Protein AF-0000000078885539 (afdb_homodimer)

Organism: Nematostella vectensis (NCBI:txid45351)

pLDDT: mean 96.34, std 5.7, range [48.41, 98.94]

InterPro domains:
  IPR013901 Anthrone oxygenase [PF08592] (53-145)

Radius of gyration: 20.42 Å; Cα contacts (8 Å, |Δi|>4): 393; chains: 2; bounding box: 40×62×51 Å

Nearest PDB structures (foldseek):
  7uwa-assembly1_i  TM=4.935E-01  e=7.408E-01  Citrus x limon
  6wm4-assembly1_8  TM=4.174E-01  e=7.058E-01  Homo sapiens
  7uzh-assembly1_g  TM=4.396E-01  e=9.438E-01  Rattus norvegicus
  7uzf-assembly1_k  TM=4.150E-01  e=8.567E-01  Rattus norvegicus
  7uwb-assembly1_m  TM=5.056E-01  e=2.875E+00  Citrus x limon

Solvent-accessible surface area (backbone atoms only — not comparable to full-atom values): 15055 Å² total; per-residue (Å²): 127,64,67,84,60,48,52,32,51,30,51,42,42,28,47,50,28,27,21,32,53,25,9,30,36,48,38,40,63,65,19,52,52,62,38,44,73,76,47,55,60,61,53,36,37,51,51,47,46,54,32,50,60,42,48,46,53,55,46,68,51,31,35,56,52,16,23,50,26,12,47,53,44,18,73,74,38,54,88,78,22,47,66,38,31,54,29,14,49,41,42,45,50,44,54,58,46,40,60,70,60,40,39,75,56,45,52,61,48,52,40,90,60,25,68,82,71,47,51,60,68,56,49,53,51,38,50,52,50,48,50,53,50,48,50,52,48,31,50,38,28,42,50,24,30,52,50,51,45,47,71,58,43,104,128,63,64,84,59,48,53,32,53,30,50,40,42,28,48,51,28,28,20,33,52,25,8,30,37,48,39,40,65,66,20,52,53,61,37,42,72,76,47,56,57,61,52,36,36,51,53,46,46,56,32,50,61,42,49,45,52,55,47,67,50,32,35,56,52,16,22,50,24,11,47,53,44,17,73,75,38,56,88,80,22,46,66,37,31,54,29,12,49,43,41,45,49,43,53,58,48,39,61,71,59,38,39,75,55,46,52,63,46,52,39,91,60,24,67,81,71,48,51,60,68,55,49,54,52,39,50,53,52,48,50,54,51,47,48,52,48,29,50,40,28,42,51,25,31,52,50,51,46,46,70,58,42,105

Structure (mmCIF, N/CA/C/O backbone):
data_AF-0000000078885539-model_v1
#
loop_
_entity.id
_entity.type
_entity.pdbx_description
1 polymer 'DUF1772-domain-containing protein'
#
loop_
_atom_site.group_PDB
_atom_site.id
_atom_site.type_symbol
_atom_site.label_atom_id
_atom_site.label_alt_id
_atom_site.label_comp_id
_atom_site.label_asym_id
_atom_site.label_entity_id
_atom_site.label_seq_id
_atom_site.pdbx_PDB_ins_code
_atom_site.Cartn_x
_atom_site.Cartn_y
_atom_site.Cartn_z
_atom_site.occupancy
_atom_site.B_iso_or_equiv
_atom_site.auth_seq_id
_atom_site.auth_comp_id
_atom_site.auth_asym_id
_atom_site.auth_atom_id
_atom_site.pdbx_PDB_model_num
ATOM 1 N N . MET A 1 1 ? -0.335 12.055 30.938 1 48.53 1 MET A N 1
ATOM 2 C CA . MET A 1 1 ? 0.422 12.367 29.734 1 48.53 1 MET A CA 1
ATOM 3 C C . MET A 1 1 ? 0.081 13.758 29.219 1 48.53 1 MET A C 1
ATOM 5 O O . MET A 1 1 ? -1.077 14.18 29.266 1 48.53 1 MET A O 1
ATOM 9 N N . ASP A 1 2 ? 0.973 14.656 29.141 1 63.16 2 ASP A N 1
ATOM 10 C CA . ASP A 1 2 ? 0.813 16.047 28.734 1 63.16 2 ASP A CA 1
ATOM 11 C C . ASP A 1 2 ? 0.062 16.156 27.406 1 63.16 2 ASP A C 1
ATOM 13 O O . ASP A 1 2 ? 0.462 15.555 26.406 1 63.16 2 ASP A O 1
ATOM 17 N N . ALA A 1 3 ? -1.188 16.484 27.453 1 70.69 3 ALA A N 1
ATOM 18 C CA . ALA A 1 3 ? -2.119 16.656 26.328 1 70.69 3 ALA A CA 1
ATOM 19 C C . ALA A 1 3 ? -1.417 17.25 25.125 1 70.69 3 ALA A C 1
ATOM 21 O O . ALA A 1 3 ? -1.74 16.922 23.984 1 70.69 3 ALA A O 1
ATOM 22 N N . ASP A 1 4 ? -0.429 18.078 25.406 1 79 4 ASP A N 1
ATOM 23 C CA . ASP A 1 4 ? 0.245 18.797 24.344 1 79 4 ASP A CA 1
ATOM 24 C C . ASP A 1 4 ? 1.116 17.859 23.5 1 79 4 ASP A C 1
ATOM 26 O O . ASP A 1 4 ? 1.42 18.156 22.344 1 79 4 ASP A O 1
ATOM 30 N N . LYS A 1 5 ? 1.482 16.781 24.109 1 86.31 5 LYS A N 1
ATOM 31 C CA . LYS A 1 5 ? 2.336 15.836 23.406 1 86.31 5 LYS A CA 1
ATOM 32 C C . LYS A 1 5 ? 1.52 14.68 22.844 1 86.31 5 LYS A C 1
ATOM 34 O O . LYS A 1 5 ? 1.871 14.117 21.797 1 86.31 5 LYS A O 1
ATOM 39 N N . ILE A 1 6 ? 0.412 14.492 23.422 1 93.75 6 ILE A N 1
ATOM 40 C CA . ILE A 1 6 ? -0.343 13.297 23.078 1 93.75 6 ILE A CA 1
ATOM 41 C C . ILE A 1 6 ? -1.163 13.547 21.812 1 93.75 6 ILE A C 1
ATOM 43 O O . ILE A 1 6 ? -1.31 12.664 20.969 1 93.75 6 ILE A O 1
ATOM 47 N N . ALA A 1 7 ? -1.648 14.664 21.641 1 96.38 7 ALA A N 1
ATOM 48 C CA . ALA A 1 7 ? -2.525 14.984 20.516 1 96.38 7 ALA A CA 1
ATOM 49 C C . ALA A 1 7 ? -1.779 14.875 19.188 1 96.38 7 ALA A C 1
ATOM 51 O O . ALA A 1 7 ? -2.242 14.203 18.25 1 96.38 7 ALA A O 1
ATOM 52 N N . PRO A 1 8 ? -0.562 15.414 19.125 1 97.44 8 PRO A N 1
ATOM 53 C CA . PRO A 1 8 ? 0.185 15.266 17.875 1 97.44 8 PRO A CA 1
ATOM 54 C C . PRO A 1 8 ? 0.532 13.812 17.562 1 97.44 8 PRO A C 1
ATOM 56 O O . PRO A 1 8 ? 0.499 13.398 16.406 1 97.44 8 PRO A O 1
ATOM 59 N N . ALA A 1 9 ? 0.83 13.086 18.562 1 98.06 9 ALA A N 1
ATOM 60 C CA . ALA A 1 9 ? 1.155 11.68 18.359 1 98.06 9 ALA A CA 1
ATOM 61 C C . ALA A 1 9 ? -0.057 10.906 17.859 1 98.06 9 ALA A C 1
ATOM 63 O O . ALA A 1 9 ? 0.074 10.016 17 1 98.06 9 ALA A O 1
ATOM 64 N N . LEU A 1 10 ? -1.187 11.195 18.375 1 98.62 10 LEU A N 1
ATOM 65 C CA . LEU A 1 10 ? -2.416 10.539 17.938 1 98.62 10 LEU A CA 1
ATOM 66 C C . LEU A 1 10 ? -2.768 10.938 16.516 1 98.62 10 LEU A C 1
ATOM 68 O O . LEU A 1 10 ? -3.184 10.086 15.711 1 98.62 10 LEU A O 1
ATOM 72 N N . LYS A 1 11 ? -2.582 12.188 16.172 1 98.69 11 LYS A N 1
ATOM 73 C CA . LYS A 1 11 ? -2.807 12.625 14.797 1 98.69 11 LYS A CA 1
ATOM 74 C C . LYS A 1 11 ? -1.841 11.938 13.836 1 98.69 11 LYS A C 1
ATOM 76 O O . LYS A 1 11 ? -2.238 11.516 12.75 1 98.69 11 LYS A O 1
ATOM 81 N N . PHE A 1 12 ? -0.625 11.852 14.312 1 98.81 12 PHE A N 1
ATOM 82 C CA . PHE A 1 12 ? 0.388 11.148 13.531 1 98.81 12 PHE A CA 1
ATOM 83 C C . PHE A 1 12 ? -0.036 9.711 13.266 1 98.81 12 PHE A C 1
ATOM 85 O O . PHE A 1 12 ? -0.002 9.25 12.125 1 98.81 12 PHE A O 1
ATOM 92 N N . THR A 1 13 ? -0.476 9.008 14.242 1 98.81 13 THR A N 1
ATOM 93 C CA . THR A 1 13 ? -0.875 7.609 14.125 1 98.81 13 THR A CA 1
ATOM 94 C C . THR A 1 13 ? -2.09 7.465 13.219 1 98.81 13 THR A C 1
ATOM 96 O O . THR A 1 13 ? -2.148 6.555 12.391 1 98.81 13 THR A O 1
ATOM 99 N N . ALA A 1 14 ? -3.01 8.352 13.32 1 98.88 14 ALA A N 1
ATOM 100 C CA . ALA A 1 14 ? -4.219 8.297 12.5 1 98.88 14 ALA A CA 1
ATOM 101 C C . ALA A 1 14 ? -3.893 8.477 11.023 1 98.88 14 ALA A C 1
ATOM 103 O O . ALA A 1 14 ? -4.387 7.727 10.18 1 98.88 14 ALA A O 1
ATOM 104 N N . VAL A 1 15 ? -3.021 9.414 10.734 1 98.94 15 VAL A N 1
ATOM 105 C CA . VAL A 1 15 ? -2.703 9.719 9.344 1 98.94 15 VAL A CA 1
ATOM 106 C C . VAL A 1 15 ? -1.799 8.625 8.773 1 98.94 15 VAL A C 1
ATOM 108 O O . VAL A 1 15 ? -2.047 8.117 7.68 1 98.94 15 VAL A O 1
ATOM 111 N N . VAL A 1 16 ? -0.815 8.219 9.508 1 98.94 16 VAL A N 1
ATOM 112 C CA . VAL A 1 16 ? 0.111 7.199 9.023 1 98.94 16 VAL A CA 1
ATOM 113 C C . VAL A 1 16 ? -0.619 5.867 8.867 1 98.94 16 VAL A C 1
ATOM 115 O O . VAL A 1 16 ? -0.476 5.188 7.852 1 98.94 16 VAL A O 1
ATOM 118 N N . GLY A 1 17 ? -1.377 5.543 9.883 1 98.88 17 GLY A N 1
ATOM 119 C CA . GLY A 1 17 ? -2.137 4.309 9.797 1 98.88 17 GLY A CA 1
ATOM 120 C C . GLY A 1 17 ? -3.072 4.266 8.602 1 98.88 17 GLY A C 1
ATOM 121 O O . GLY A 1 17 ? -3.113 3.27 7.871 1 98.88 17 GLY A O 1
ATOM 122 N N . SER A 1 18 ? -3.809 5.348 8.383 1 98.88 18 SER A N 1
ATOM 123 C CA . SER A 1 18 ? -4.734 5.395 7.254 1 98.88 18 SER A CA 1
ATOM 124 C C . SER A 1 18 ? -3.988 5.414 5.926 1 98.88 18 SER A C 1
ATOM 126 O O . SER A 1 18 ? -4.457 4.852 4.934 1 98.88 18 SER A O 1
ATOM 128 N N . GLY A 1 19 ? -2.863 6.047 5.867 1 98.88 19 GLY A N 1
ATOM 129 C CA . GLY A 1 19 ? -2.061 6.066 4.656 1 98.88 19 GLY A CA 1
ATOM 130 C C . GLY A 1 19 ? -1.521 4.699 4.277 1 98.88 19 GLY A C 1
ATOM 131 O O . GLY A 1 19 ? -1.577 4.305 3.109 1 98.88 19 GLY A O 1
ATOM 132 N N . LEU A 1 20 ? -0.987 4 5.238 1 98.88 20 LEU A N 1
ATOM 133 C CA . LEU A 1 20 ? -0.481 2.654 4.996 1 98.88 20 LEU A CA 1
ATOM 134 C C . LEU A 1 20 ? -1.6 1.729 4.527 1 98.88 20 LEU A C 1
ATOM 136 O O . LEU A 1 20 ? -1.415 0.949 3.59 1 98.88 20 LEU A O 1
ATOM 140 N N . LEU A 1 21 ? -2.719 1.876 5.203 1 98.88 21 LEU A N 1
ATOM 141 C CA . LEU A 1 21 ? -3.871 1.063 4.828 1 98.88 21 LEU A CA 1
ATOM 142 C C . LEU A 1 21 ? -4.305 1.362 3.398 1 98.88 21 LEU A C 1
ATOM 144 O O . LEU A 1 21 ? -4.551 0.442 2.613 1 98.88 21 LEU A O 1
ATOM 148 N N . THR A 1 22 ? -4.383 2.592 3.07 1 98.88 22 THR A N 1
ATOM 149 C CA . THR A 1 22 ? -4.836 3.01 1.749 1 98.88 22 THR A CA 1
ATOM 150 C C . THR A 1 22 ? -3.854 2.561 0.671 1 98.88 22 THR A C 1
ATOM 152 O O . THR A 1 22 ? -4.258 2.02 -0.359 1 98.88 22 THR A O 1
ATOM 155 N N . GLY A 1 23 ? -2.584 2.787 0.878 1 98.75 23 GLY A N 1
ATOM 156 C CA . GLY A 1 23 ? -1.585 2.367 -0.093 1 98.75 23 GLY A CA 1
ATOM 157 C C . GLY A 1 23 ? -1.594 0.871 -0.348 1 98.75 23 GLY A C 1
ATOM 158 O O . GLY A 1 23 ? -1.474 0.431 -1.493 1 98.75 23 GLY A O 1
ATOM 159 N N . SER A 1 24 ? -1.665 0.159 0.727 1 98.31 24 SER A N 1
ATOM 160 C CA . SER A 1 24 ? -1.771 -1.292 0.613 1 98.31 24 SER A CA 1
ATOM 161 C C . SER A 1 24 ? -3.002 -1.694 -0.194 1 98.31 24 SER A C 1
ATOM 163 O O . SER A 1 24 ? -2.928 -2.58 -1.048 1 98.31 24 SER A O 1
ATOM 165 N N . SER A 1 25 ? -4.105 -1.038 0.051 1 98.31 25 SER A N 1
ATOM 166 C CA . SER A 1 25 ? -5.359 -1.343 -0.63 1 98.31 25 SER A CA 1
ATOM 167 C C . SER A 1 25 ? -5.289 -0.972 -2.107 1 98.31 25 SER A C 1
ATOM 169 O O . SER A 1 25 ? -5.824 -1.687 -2.959 1 98.31 25 SER A O 1
ATOM 171 N N . VAL A 1 26 ? -4.695 0.089 -2.387 1 98.25 26 VAL A N 1
ATOM 172 C CA . VAL A 1 26 ? -4.559 0.553 -3.764 1 98.25 26 VAL A CA 1
ATOM 173 C C . VAL A 1 26 ? -3.717 -0.44 -4.562 1 98.25 26 VAL A C 1
ATOM 175 O O . VAL A 1 26 ? -4.078 -0.811 -5.68 1 98.25 26 VAL A O 1
ATOM 178 N N . LYS A 1 27 ? -2.639 -0.847 -3.984 1 98.25 27 LYS A N 1
ATOM 179 C CA . LYS A 1 27 ? -1.829 -1.856 -4.664 1 98.25 27 LYS A CA 1
ATOM 180 C C . LYS A 1 27 ? -2.631 -3.131 -4.906 1 98.25 27 LYS A C 1
ATOM 182 O O . LYS A 1 27 ? -2.529 -3.74 -5.973 1 98.25 27 LYS A O 1
ATOM 187 N N . GLY A 1 28 ? -3.352 -3.555 -3.922 1 97.62 28 GLY A N 1
ATOM 188 C CA . GLY A 1 28 ? -4.199 -4.723 -4.082 1 97.62 28 GLY A CA 1
ATOM 189 C C . GLY A 1 28 ? -5.191 -4.59 -5.227 1 97.62 28 GLY A C 1
ATOM 190 O O . GLY A 1 28 ? -5.359 -5.52 -6.02 1 97.62 28 GLY A O 1
ATOM 191 N N . LEU A 1 29 ? -5.746 -3.455 -5.324 1 97.56 29 LEU A N 1
ATOM 192 C CA . LEU A 1 29 ? -6.816 -3.219 -6.289 1 97.56 29 LEU A CA 1
ATOM 193 C C . LEU A 1 29 ? -6.258 -3.084 -7.699 1 97.56 29 LEU A C 1
ATOM 195 O O . LEU A 1 29 ? -6.82 -3.633 -8.648 1 97.56 29 LEU A O 1
ATOM 199 N N . PHE A 1 30 ? -5.121 -2.514 -7.852 1 96.94 30 PHE A N 1
ATOM 200 C CA . PHE A 1 30 ? -4.688 -2.146 -9.195 1 96.94 30 PHE A CA 1
ATOM 201 C C . PHE A 1 30 ? -3.549 -3.045 -9.664 1 96.94 30 PHE A C 1
ATOM 203 O O . PHE A 1 30 ? -3.227 -3.078 -10.852 1 96.94 30 PHE A O 1
ATOM 210 N N . ALA A 1 31 ? -2.951 -3.764 -8.727 1 96.75 31 ALA A N 1
ATOM 211 C CA . ALA A 1 31 ? -1.831 -4.602 -9.148 1 96.75 31 ALA A CA 1
ATOM 212 C C . ALA A 1 31 ? -2.098 -6.07 -8.828 1 96.75 31 ALA A C 1
ATOM 214 O O . ALA A 1 31 ? -2.098 -6.914 -9.734 1 96.75 31 ALA A O 1
ATOM 215 N N . ASP A 1 32 ? -2.455 -6.387 -7.645 1 96.44 32 ASP A N 1
ATOM 216 C CA . ASP A 1 32 ? -2.547 -7.781 -7.215 1 96.44 32 ASP A CA 1
ATOM 217 C C . ASP A 1 32 ? -3.74 -8.477 -7.863 1 96.44 32 ASP A C 1
ATOM 219 O O . ASP A 1 32 ? -3.582 -9.523 -8.5 1 96.44 32 ASP A O 1
ATOM 223 N N . LEU A 1 33 ? -4.895 -7.879 -7.781 1 96.62 33 LEU A N 1
ATOM 224 C CA . LEU A 1 33 ? -6.109 -8.547 -8.242 1 96.62 33 LEU A CA 1
ATOM 225 C C . LEU A 1 33 ? -6.102 -8.703 -9.758 1 96.62 33 LEU A C 1
ATOM 227 O O . LEU A 1 33 ? -6.391 -9.789 -10.273 1 96.62 33 LEU A O 1
ATOM 231 N N . PRO A 1 34 ? -5.742 -7.723 -10.5 1 95.5 34 PRO A N 1
ATOM 232 C CA . PRO A 1 34 ? -5.68 -7.914 -11.945 1 95.5 34 PRO A CA 1
ATOM 233 C C . PRO A 1 34 ? -4.652 -8.969 -12.359 1 95.5 34 PRO A C 1
ATOM 235 O O . PRO A 1 34 ? -4.855 -9.68 -13.352 1 95.5 34 PRO A O 1
ATOM 238 N N . SER A 1 35 ? -3.582 -9.102 -11.633 1 95.06 35 SER A N 1
ATOM 239 C CA . SER A 1 35 ? -2.572 -10.109 -11.938 1 95.06 35 SER A CA 1
ATOM 240 C C . SER A 1 35 ? -3.105 -11.516 -11.695 1 95.06 35 SER A C 1
ATOM 242 O O . SER A 1 35 ? -2.781 -12.445 -12.438 1 95.06 35 SER A O 1
ATOM 244 N N . LEU A 1 36 ? -3.922 -11.727 -10.742 1 95.38 36 LEU A N 1
ATOM 245 C CA . LEU A 1 36 ? -4.492 -13.023 -10.414 1 95.38 36 LEU A CA 1
ATOM 246 C C . LEU A 1 36 ? -5.348 -13.547 -11.562 1 95.38 36 LEU A C 1
ATOM 248 O O . LEU A 1 36 ? -5.367 -14.75 -11.828 1 95.38 36 LEU A O 1
ATOM 252 N N . LYS A 1 37 ? -5.965 -12.641 -12.258 1 94.12 37 LYS A N 1
ATOM 253 C CA . LYS A 1 37 ? -6.895 -13.023 -13.32 1 94.12 37 LYS A CA 1
ATOM 254 C C . LYS A 1 37 ? -6.16 -13.68 -14.484 1 94.12 37 LYS A C 1
ATOM 256 O O . LYS A 1 37 ? -6.777 -14.336 -15.32 1 94.12 37 LYS A O 1
ATOM 261 N N . GLU A 1 38 ? -4.879 -13.539 -14.484 1 93.81 38 GLU A N 1
ATOM 262 C CA . GLU A 1 38 ? -4.074 -14.062 -15.586 1 93.81 38 GLU A CA 1
ATOM 263 C C . GLU A 1 38 ? -3.51 -15.438 -15.25 1 93.81 38 GLU A C 1
ATOM 265 O O . GLU A 1 38 ? -2.803 -16.047 -16.062 1 93.81 38 GLU A O 1
ATOM 270 N N . HIS A 1 39 ? -3.893 -15.984 -14.109 1 93.81 39 HIS A N 1
ATOM 271 C CA . HIS A 1 39 ? -3.389 -17.281 -13.672 1 93.81 39 HIS A CA 1
ATOM 272 C C . HIS A 1 39 ? -4.453 -18.359 -13.812 1 93.81 39 HIS A C 1
ATOM 274 O O . HIS A 1 39 ? -5.633 -18.062 -13.984 1 93.81 39 HIS A O 1
ATOM 280 N N . SER A 1 40 ? -4.02 -19.625 -13.797 1 92.38 40 SER A N 1
ATOM 281 C CA . SER A 1 40 ? -4.949 -20.75 -13.703 1 92.38 40 SER A CA 1
ATOM 282 C C . SER A 1 40 ? -5.676 -20.75 -12.359 1 92.38 40 SER A C 1
ATOM 284 O O . SER A 1 40 ? -5.23 -20.109 -11.406 1 92.38 40 SER A O 1
ATOM 286 N N . HIS A 1 41 ? -6.793 -21.391 -12.281 1 93.44 41 HIS A N 1
ATOM 287 C CA . HIS A 1 41 ? -7.598 -21.344 -11.062 1 93.44 41 HIS A CA 1
ATOM 288 C C . HIS A 1 41 ? -6.844 -21.938 -9.883 1 93.44 41 HIS A C 1
ATOM 290 O O . HIS A 1 41 ? -6.957 -21.453 -8.758 1 93.44 41 HIS A O 1
ATOM 296 N N . GLY A 1 42 ? -6.051 -23.062 -10.18 1 91.19 42 GLY A N 1
ATOM 297 C CA . GLY A 1 42 ? -5.254 -23.625 -9.102 1 91.19 42 GLY A CA 1
ATOM 298 C C . GLY A 1 42 ? -4.223 -22.656 -8.555 1 91.19 42 GLY A C 1
ATOM 299 O O . GLY A 1 42 ? -4.02 -22.578 -7.344 1 91.19 42 GLY A O 1
ATOM 300 N N . CYS A 1 43 ? -3.66 -21.875 -9.43 1 91 43 CYS A N 1
ATOM 301 C CA . CYS A 1 43 ? -2.643 -20.906 -9.039 1 91 43 CYS A CA 1
ATOM 302 C C . CYS A 1 43 ? -3.264 -19.75 -8.281 1 91 43 CYS A C 1
ATOM 304 O O . CYS A 1 43 ? -2.693 -19.266 -7.297 1 91 43 CYS A O 1
ATOM 306 N N . ILE A 1 44 ? -4.387 -19.312 -8.734 1 95.81 44 ILE A N 1
ATOM 307 C CA . ILE A 1 44 ? -5.102 -18.25 -8.047 1 95.81 44 ILE A CA 1
ATOM 308 C C . ILE A 1 44 ? -5.332 -18.641 -6.586 1 95.81 44 ILE A C 1
ATOM 310 O O . ILE A 1 44 ? -5.02 -17.859 -5.676 1 95.81 44 ILE A O 1
ATOM 314 N N . LEU A 1 45 ? -5.824 -19.828 -6.371 1 96.5 45 LEU A N 1
ATOM 315 C CA . LEU A 1 45 ? -6.168 -20.297 -5.035 1 96.5 45 LEU A CA 1
ATOM 316 C C . LEU A 1 45 ? -4.926 -20.391 -4.152 1 96.5 45 LEU A C 1
ATOM 318 O O . LEU A 1 45 ? -4.965 -20.016 -2.977 1 96.5 45 LEU A O 1
ATOM 322 N N . LYS A 1 46 ? -3.893 -20.812 -4.738 1 94.19 46 LYS A N 1
ATOM 323 C CA . LYS A 1 46 ? -2.656 -20.922 -3.971 1 94.19 46 LYS A CA 1
ATOM 324 C C . LYS A 1 46 ? -2.129 -19.547 -3.566 1 94.19 46 LYS A C 1
ATOM 326 O O . LYS A 1 46 ? -1.743 -19.344 -2.414 1 94.19 46 LYS A O 1
ATOM 331 N N . ILE A 1 47 ? -2.111 -18.625 -4.504 1 94.81 47 ILE A N 1
ATOM 332 C CA . ILE A 1 47 ? -1.625 -17.266 -4.23 1 94.81 47 ILE A CA 1
ATOM 333 C C . ILE A 1 47 ? -2.488 -16.625 -3.152 1 94.81 47 ILE A C 1
ATOM 335 O O . ILE A 1 47 ? -1.969 -16.062 -2.188 1 94.81 47 ILE A O 1
ATOM 339 N N . LEU A 1 48 ? -3.771 -16.734 -3.307 1 96.38 48 LEU A N 1
ATOM 340 C CA . LEU A 1 48 ? -4.695 -16.125 -2.357 1 96.38 48 LEU A CA 1
ATOM 341 C C . LEU A 1 48 ? -4.496 -16.703 -0.959 1 96.38 48 LEU A C 1
ATOM 343 O O . LEU A 1 48 ? -4.477 -15.953 0.024 1 96.38 48 LEU A O 1
ATOM 347 N N . ARG A 1 49 ? -4.379 -17.922 -0.878 1 94.75 49 ARG A N 1
ATOM 348 C CA . ARG A 1 49 ? -4.219 -18.578 0.415 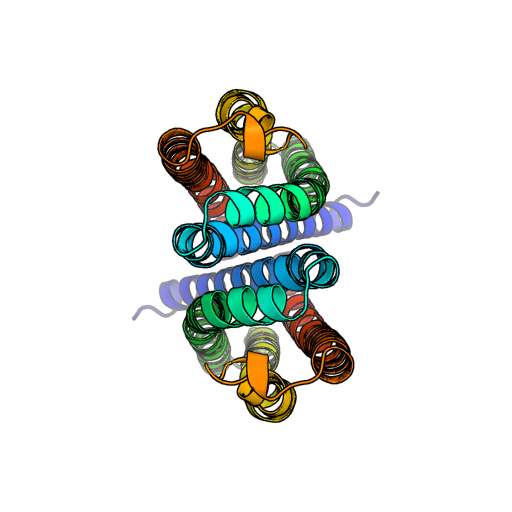1 94.75 49 ARG A CA 1
ATOM 349 C C . ARG A 1 49 ? -2.941 -18.109 1.109 1 94.75 49 ARG A C 1
ATOM 351 O O . ARG A 1 49 ? -2.936 -17.891 2.32 1 94.75 49 ARG A O 1
ATOM 358 N N . LEU A 1 50 ? -1.909 -17.906 0.356 1 93.75 50 LEU A N 1
ATOM 359 C CA . LEU A 1 50 ? -0.614 -17.562 0.931 1 93.75 50 LEU A CA 1
ATOM 360 C C . LEU A 1 50 ? -0.564 -16.078 1.31 1 93.75 50 LEU A C 1
ATOM 362 O O . LEU A 1 50 ? 0.144 -15.695 2.244 1 93.75 50 LEU A O 1
ATOM 366 N N . GLN A 1 51 ? -1.393 -15.328 0.675 1 95.56 51 GLN A N 1
ATOM 367 C CA . GLN A 1 51 ? -1.279 -13.891 0.889 1 95.56 51 GLN A CA 1
ATOM 368 C C . GLN A 1 51 ? -2.395 -13.375 1.795 1 95.56 51 GLN A C 1
ATOM 370 O O . GLN A 1 51 ? -2.277 -12.305 2.389 1 95.56 51 GLN A O 1
ATOM 375 N N . PHE A 1 52 ? -3.461 -14.078 1.907 1 95.5 52 PHE A N 1
ATOM 376 C CA . PHE A 1 52 ? -4.676 -13.578 2.541 1 95.5 52 PHE A CA 1
ATOM 377 C C . PHE A 1 52 ? -4.402 -13.164 3.982 1 95.5 52 PHE A C 1
ATOM 379 O O . PHE A 1 52 ? -4.691 -12.031 4.371 1 95.5 52 PHE A O 1
ATOM 386 N N . TRP A 1 53 ? -3.775 -13.969 4.734 1 93.38 53 TRP A N 1
ATOM 387 C CA . TRP A 1 53 ? -3.59 -13.711 6.156 1 93.38 53 TRP A CA 1
ATOM 388 C C . TRP A 1 53 ? -2.434 -12.742 6.387 1 93.38 53 TRP A C 1
ATOM 390 O O . TRP A 1 53 ? -2.404 -12.023 7.387 1 93.38 53 TRP A O 1
ATOM 400 N N . ARG A 1 54 ? -1.491 -12.672 5.535 1 95.94 54 ARG A N 1
ATOM 401 C CA . ARG A 1 54 ? -0.415 -11.688 5.637 1 95.94 54 ARG A CA 1
ATOM 402 C C . ARG A 1 54 ? -0.95 -10.266 5.48 1 95.94 54 ARG A C 1
ATOM 404 O O . ARG A 1 54 ? -0.604 -9.375 6.258 1 95.94 54 ARG A O 1
ATOM 411 N N . VAL A 1 55 ? -1.816 -10.156 4.469 1 96.62 55 VAL A N 1
ATOM 412 C CA . VAL A 1 55 ? -2.463 -8.867 4.273 1 96.62 55 VAL A CA 1
ATOM 413 C C . VAL A 1 55 ? -3.408 -8.578 5.438 1 96.62 55 VAL A C 1
ATOM 415 O O . VAL A 1 55 ? -3.48 -7.445 5.922 1 96.62 55 VAL A O 1
ATO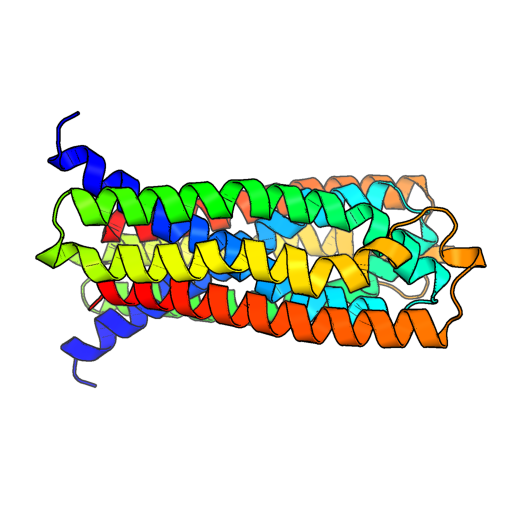M 418 N N . GLY A 1 56 ? -4.113 -9.594 5.914 1 95.75 56 GLY A N 1
ATOM 419 C CA . GLY A 1 56 ? -4.98 -9.453 7.074 1 95.75 56 GLY A CA 1
ATOM 420 C C . GLY A 1 56 ? -4.258 -8.93 8.297 1 95.75 56 GLY A C 1
ATOM 421 O O . GLY A 1 56 ? -4.812 -8.133 9.062 1 95.75 56 GLY A O 1
ATOM 422 N N . ARG A 1 57 ? -3.066 -9.352 8.547 1 95.12 57 ARG A N 1
ATOM 423 C CA . ARG A 1 57 ? -2.285 -8.883 9.688 1 95.12 57 ARG A CA 1
ATOM 424 C C . ARG A 1 57 ? -2.01 -7.387 9.586 1 95.12 57 ARG A C 1
ATOM 426 O O . ARG A 1 57 ? -2.074 -6.672 10.594 1 95.12 57 ARG A O 1
ATOM 433 N N . ILE A 1 58 ? -1.675 -6.938 8.375 1 96.31 58 ILE A N 1
ATOM 434 C CA . ILE A 1 58 ? -1.465 -5.512 8.156 1 96.31 58 ILE A CA 1
ATOM 435 C C . ILE A 1 58 ? -2.734 -4.742 8.516 1 96.31 58 ILE A C 1
ATOM 437 O O . ILE A 1 58 ? -2.691 -3.785 9.289 1 96.31 58 ILE A O 1
ATOM 441 N N . TYR A 1 59 ? -3.842 -5.207 8.062 1 97.38 59 TYR A N 1
ATOM 442 C CA . TYR A 1 59 ? -5.113 -4.527 8.281 1 97.38 59 TYR A CA 1
ATOM 443 C C . TYR A 1 59 ? -5.523 -4.594 9.75 1 97.38 59 TYR A C 1
ATOM 445 O O . TYR A 1 59 ? -5.941 -3.588 10.328 1 97.38 59 TYR A O 1
ATOM 453 N N . MET A 1 60 ? -5.383 -5.707 10.414 1 96.38 60 MET A N 1
ATOM 454 C CA . MET A 1 60 ? -5.836 -5.914 11.781 1 96.38 60 MET A CA 1
ATOM 455 C C . MET A 1 60 ? -4.984 -5.121 12.766 1 96.38 60 MET A C 1
ATOM 457 O O . MET A 1 60 ? -5.398 -4.879 13.906 1 96.38 60 MET A O 1
ATOM 461 N N . THR A 1 61 ? -3.875 -4.766 12.305 1 97.31 61 THR A N 1
ATOM 462 C CA . THR A 1 61 ? -3.035 -3.916 13.141 1 97.31 61 THR A CA 1
ATOM 463 C C . THR A 1 61 ? -3.361 -2.443 12.914 1 97.31 61 THR A C 1
ATOM 465 O O . THR A 1 61 ? -3.588 -1.698 13.875 1 97.31 61 THR A O 1
ATOM 468 N N . LEU A 1 62 ? -3.494 -2.051 11.695 1 98.69 62 LEU A N 1
ATOM 469 C CA . LEU A 1 62 ? -3.596 -0.636 11.352 1 98.69 62 LEU A CA 1
ATOM 470 C C . LEU A 1 62 ? -5 -0.109 11.633 1 98.69 62 LEU A C 1
ATOM 472 O O . LEU A 1 62 ? -5.168 1.048 12.023 1 98.69 62 LEU A O 1
ATOM 476 N N . ILE A 1 63 ? -6.016 -0.967 11.383 1 98.88 63 ILE A N 1
ATOM 477 C CA . ILE A 1 63 ? -7.395 -0.51 11.547 1 98.88 63 ILE A CA 1
ATOM 478 C C . ILE A 1 63 ? -7.645 -0.133 13.008 1 98.88 63 ILE A C 1
ATOM 480 O O . ILE A 1 63 ? -8.031 1 13.305 1 98.88 63 ILE A O 1
ATOM 484 N N . PRO A 1 64 ? -7.402 -0.954 13.992 1 98.75 64 PRO A N 1
ATOM 485 C CA . PRO A 1 64 ? -7.672 -0.558 15.375 1 98.75 64 PRO A CA 1
ATOM 486 C C . PRO A 1 64 ? -6.805 0.611 15.836 1 98.75 64 PRO A C 1
ATOM 488 O O . PRO A 1 64 ? -7.27 1.475 16.578 1 98.75 64 PRO A O 1
ATOM 491 N N . ALA A 1 65 ? -5.535 0.623 15.406 1 98.69 65 ALA A N 1
ATOM 492 C CA . ALA A 1 65 ? -4.648 1.713 15.812 1 98.69 65 ALA A CA 1
ATOM 493 C C . ALA A 1 65 ? -5.168 3.057 15.305 1 98.69 65 ALA A C 1
ATOM 495 O O . ALA A 1 65 ? -5.207 4.035 16.062 1 98.69 65 ALA A O 1
ATOM 496 N N . THR A 1 66 ? -5.562 3.096 14.062 1 98.88 66 THR A N 1
ATOM 497 C CA . THR A 1 66 ? -6.074 4.316 13.453 1 98.88 66 THR A CA 1
ATOM 498 C C . THR A 1 66 ? -7.402 4.723 14.078 1 98.88 66 THR A C 1
ATOM 500 O O . THR A 1 66 ? -7.605 5.891 14.414 1 98.88 66 THR A O 1
ATOM 503 N N . THR A 1 67 ? -8.289 3.764 14.242 1 98.88 67 THR A N 1
ATOM 504 C CA . THR A 1 67 ? -9.594 4.008 14.836 1 98.88 67 THR A CA 1
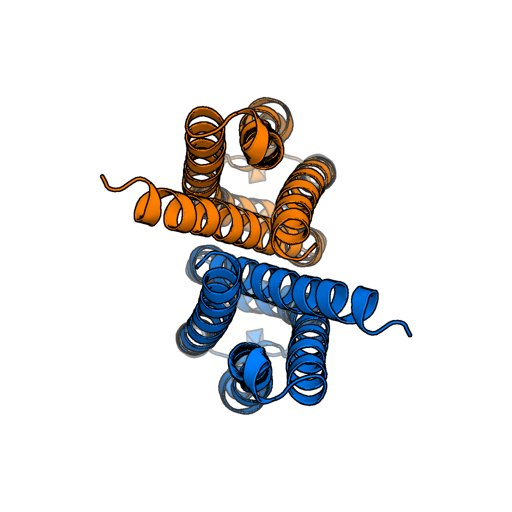ATOM 505 C C . THR A 1 67 ? -9.461 4.527 16.266 1 98.88 67 THR A C 1
ATOM 507 O O . THR A 1 67 ? -10.078 5.527 16.625 1 98.88 67 THR A O 1
ATOM 510 N N . ALA A 1 68 ? -8.633 3.861 17.047 1 98.81 68 ALA A N 1
ATOM 511 C CA . ALA A 1 68 ? -8.438 4.254 18.438 1 98.81 68 ALA A CA 1
ATOM 512 C C . ALA A 1 68 ? -7.875 5.672 18.547 1 98.81 68 ALA A C 1
ATOM 514 O O . ALA A 1 68 ? -8.258 6.438 19.422 1 98.81 68 ALA A O 1
ATOM 515 N N . SER A 1 69 ? -6.965 5.98 17.641 1 98.81 69 SER A N 1
ATOM 516 C CA . SER A 1 69 ? -6.387 7.32 17.641 1 98.81 69 SER A CA 1
ATOM 517 C C . SER A 1 69 ? -7.449 8.383 17.359 1 98.81 69 SER A C 1
ATOM 519 O O . SER A 1 69 ? -7.496 9.406 18.047 1 98.81 69 SER A O 1
ATOM 521 N N . GLY A 1 70 ? -8.32 8.133 16.375 1 98.62 70 GLY A N 1
ATOM 522 C CA . GLY A 1 70 ? -9.375 9.078 16.062 1 98.62 70 GLY A CA 1
ATOM 523 C C . GLY A 1 70 ? -10.375 9.25 17.203 1 98.62 70 GLY A C 1
ATOM 524 O O . GLY A 1 70 ? -10.766 10.375 17.531 1 98.62 70 GLY A O 1
ATOM 525 N N . VAL A 1 71 ? -10.742 8.164 17.781 1 98.56 71 VAL A N 1
ATOM 526 C CA . VAL A 1 71 ? -11.703 8.195 18.875 1 98.56 71 VAL A CA 1
ATOM 527 C C . VAL A 1 71 ? -11.102 8.938 20.078 1 98.56 71 VAL A C 1
ATOM 529 O O . VAL A 1 71 ? -11.773 9.766 20.688 1 98.56 71 VAL A O 1
ATOM 532 N N . THR A 1 72 ? -9.867 8.648 20.406 1 98.56 72 THR A N 1
ATOM 533 C CA . THR A 1 72 ? -9.219 9.297 21.531 1 98.56 72 THR A CA 1
ATOM 534 C C . THR A 1 72 ? -9.109 10.805 21.312 1 98.56 72 THR A C 1
ATOM 536 O O . THR A 1 72 ? -9.398 11.586 22.219 1 98.56 72 THR A O 1
ATOM 539 N N . LEU A 1 73 ? -8.773 11.203 20.109 1 98.31 73 LEU A N 1
ATOM 540 C CA . LEU A 1 73 ? -8.695 12.617 19.781 1 98.31 73 LEU A CA 1
ATOM 541 C C . LEU A 1 73 ? -10.047 13.297 19.969 1 98.31 73 LEU A C 1
ATOM 543 O O . LEU A 1 73 ? -10.117 14.391 20.547 1 98.31 73 LEU A O 1
ATOM 547 N N . TYR A 1 74 ? -11.047 12.664 19.453 1 97.94 74 TYR A N 1
ATOM 548 C CA . TYR A 1 74 ? -12.398 13.211 19.594 1 97.94 74 TYR A CA 1
ATOM 549 C C . TYR A 1 74 ? -12.727 13.508 21.047 1 97.94 74 TYR A C 1
ATOM 551 O O . TYR A 1 74 ? -13.227 14.586 21.375 1 97.94 74 TYR A O 1
ATOM 559 N N . PHE A 1 75 ? -12.352 12.656 21.953 1 97.5 75 PHE A N 1
ATOM 560 C CA . PHE A 1 75 ? -12.719 12.82 23.344 1 97.5 75 PHE A CA 1
ATOM 561 C C . PHE A 1 75 ? -11.812 13.836 24.031 1 97.5 75 PHE A C 1
ATOM 563 O O . PHE A 1 75 ? -12.133 14.336 25.109 1 97.5 75 PHE A O 1
ATOM 570 N N . MET A 1 76 ? -10.711 14.133 23.5 1 96.62 76 MET A N 1
ATOM 571 C CA . MET A 1 76 ? -9.844 15.18 24.031 1 96.62 76 MET A CA 1
ATOM 572 C C . MET A 1 76 ? -10.438 16.562 23.781 1 96.62 76 MET A C 1
ATOM 574 O O . MET A 1 76 ? -10.289 17.469 24.594 1 96.62 76 MET A O 1
ATOM 578 N N . ASP A 1 77 ? -11.039 16.781 22.656 1 95.62 77 ASP A N 1
ATOM 579 C CA . ASP A 1 77 ? -11.695 18.016 22.266 1 95.62 77 ASP A CA 1
ATOM 580 C C . ASP A 1 77 ? -12.742 17.766 21.188 1 95.62 77 ASP A C 1
ATOM 582 O O . ASP A 1 77 ? -12.445 17.844 20 1 95.62 77 ASP A O 1
ATOM 586 N N . LYS A 1 78 ? -13.898 17.578 21.594 1 96.12 78 LYS A N 1
ATOM 587 C CA . LYS A 1 78 ? -14.984 17.141 20.719 1 96.12 78 LYS A CA 1
ATOM 588 C C . LYS A 1 78 ? -15.266 18.156 19.625 1 96.12 78 LYS A C 1
ATOM 590 O O . LYS A 1 78 ? -15.5 17.797 18.469 1 96.12 78 LYS A O 1
ATOM 595 N N . ASP A 1 79 ? -15.211 19.422 19.859 1 94.69 79 ASP A N 1
ATOM 596 C CA . ASP A 1 79 ? -15.531 20.484 18.922 1 94.69 79 ASP A CA 1
ATOM 597 C C . ASP A 1 79 ? -14.453 20.609 17.844 1 94.69 79 ASP A C 1
ATOM 599 O O . ASP A 1 79 ? -14.766 20.766 16.656 1 94.69 79 ASP A O 1
ATOM 603 N N . LYS A 1 80 ? -13.273 20.312 18.219 1 95 80 LYS A N 1
ATOM 604 C CA . LYS A 1 80 ? -12.148 20.516 17.312 1 95 80 LYS A CA 1
ATOM 605 C C . LYS A 1 80 ? -11.805 19.234 16.562 1 95 80 LYS A C 1
ATOM 607 O O . LYS A 1 80 ? -11.312 19.281 15.43 1 95 80 LYS A O 1
ATOM 612 N N . ASN A 1 81 ? -12.164 18.062 17.203 1 97.31 81 ASN A N 1
ATOM 613 C CA . ASN A 1 81 ? -11.578 16.812 16.703 1 97.31 81 ASN A CA 1
ATOM 614 C C . ASN A 1 81 ? -12.648 15.898 16.109 1 97.31 81 ASN A C 1
ATOM 616 O O . ASN A 1 81 ? -12.398 14.711 15.906 1 97.31 81 ASN A O 1
ATOM 620 N N . MET A 1 82 ? -13.812 16.438 15.75 1 97.94 82 MET A N 1
ATOM 621 C CA . MET A 1 82 ? -14.859 15.664 15.109 1 97.94 82 MET A CA 1
ATOM 622 C C . MET A 1 82 ? -14.352 15.008 13.828 1 97.94 82 MET A C 1
ATOM 624 O O . MET A 1 82 ? -14.68 13.859 13.539 1 97.94 82 MET A O 1
ATOM 628 N N . PRO A 1 83 ? -13.516 15.672 13.008 1 98 83 PRO A N 1
ATOM 629 C CA . PRO A 1 83 ? -13.016 15.047 11.781 1 98 83 PRO A CA 1
ATOM 630 C C . PRO A 1 83 ? -12.242 13.758 12.047 1 98 83 PRO A C 1
ATOM 632 O O . PRO A 1 83 ? -12.305 12.82 11.25 1 98 83 PRO A O 1
ATOM 635 N N . TYR A 1 84 ? -11.586 13.703 13.109 1 98.69 84 TYR A N 1
ATOM 636 C CA . TYR A 1 84 ? -10.805 12.508 13.43 1 98.69 84 TYR A CA 1
ATOM 637 C C . TYR A 1 84 ? -11.719 11.359 13.828 1 98.69 84 TYR A C 1
ATOM 639 O O . TYR A 1 84 ? -11.43 10.195 13.539 1 98.69 84 TYR A O 1
ATOM 647 N N . LEU A 1 85 ? -12.797 11.672 14.492 1 98.75 85 LEU A N 1
ATOM 648 C CA . LEU A 1 85 ? -13.789 10.641 14.789 1 98.75 85 LEU A CA 1
ATOM 649 C C . LEU A 1 85 ? -14.406 10.102 13.5 1 98.75 85 LEU A C 1
ATOM 651 O O . LEU A 1 85 ? -14.57 8.891 13.352 1 98.75 85 LEU A O 1
ATOM 655 N N . VAL A 1 86 ? -14.766 10.953 12.617 1 98.81 86 VAL A N 1
ATOM 656 C CA . VAL A 1 86 ? -15.367 10.562 11.344 1 98.81 86 VAL A CA 1
ATOM 657 C C . VAL A 1 86 ? -14.406 9.656 10.578 1 98.81 86 VAL A C 1
ATOM 659 O O . VAL A 1 86 ? -14.797 8.57 10.125 1 98.81 86 VAL A O 1
ATOM 662 N N . ALA A 1 87 ? -13.125 10.078 10.477 1 98.88 87 ALA A N 1
ATOM 663 C CA . ALA A 1 87 ? -12.133 9.281 9.758 1 98.88 87 ALA A CA 1
ATOM 664 C C . ALA A 1 87 ? -11.891 7.949 10.453 1 98.88 87 ALA A C 1
ATOM 666 O O . ALA A 1 87 ? -11.797 6.906 9.805 1 98.88 87 ALA A O 1
ATOM 667 N N . GLY A 1 88 ? -11.773 8 11.758 1 98.75 88 GLY A N 1
ATOM 668 C CA . GLY A 1 88 ? -11.641 6.766 12.508 1 98.75 88 GLY A CA 1
ATOM 669 C C . GLY A 1 88 ? -12.812 5.816 12.312 1 98.75 88 GLY A C 1
ATOM 670 O O . GLY A 1 88 ? -12.625 4.602 12.211 1 98.75 88 GLY A O 1
ATOM 671 N N . GLY A 1 89 ? -13.992 6.375 12.297 1 98.81 89 GLY A N 1
ATOM 672 C CA . GLY A 1 89 ? -15.188 5.582 12.039 1 98.81 89 GLY A CA 1
ATOM 673 C C . GLY A 1 89 ? -15.195 4.945 10.664 1 98.81 89 GLY A C 1
ATOM 674 O O . GLY A 1 89 ? -15.578 3.785 10.508 1 98.81 89 GLY A O 1
ATOM 675 N N . LEU A 1 90 ? -14.82 5.691 9.648 1 98.88 90 LEU A N 1
ATOM 676 C CA . LEU A 1 90 ? -14.688 5.141 8.305 1 98.88 90 LEU A CA 1
ATOM 677 C C . LEU A 1 90 ? -13.703 3.975 8.289 1 98.88 90 LEU A C 1
ATOM 679 O O . LEU A 1 90 ? -14.016 2.906 7.754 1 98.88 90 LEU A O 1
ATOM 683 N N . ILE A 1 91 ? -12.555 4.152 8.938 1 98.94 91 ILE A N 1
ATOM 684 C CA . ILE A 1 91 ? -11.547 3.1 8.977 1 98.94 91 ILE A CA 1
ATOM 685 C C . ILE A 1 91 ? -12.094 1.885 9.719 1 98.94 91 ILE A C 1
ATOM 687 O O . ILE A 1 91 ? -11.906 0.746 9.289 1 98.94 91 ILE A O 1
ATOM 691 N N . ALA A 1 92 ? -12.781 2.111 10.789 1 98.88 92 ALA A N 1
ATOM 692 C CA . ALA A 1 92 ? -13.367 1.025 11.57 1 98.88 92 ALA A CA 1
ATOM 693 C C . ALA A 1 92 ? -14.367 0.229 10.742 1 98.88 92 ALA A C 1
ATOM 695 O O . ALA A 1 92 ? -14.516 -0.982 10.93 1 98.88 92 ALA A O 1
ATOM 696 N N . SER A 1 93 ? -15.07 0.871 9.883 1 98.81 93 SER A N 1
ATOM 697 C CA . SER A 1 93 ? -16.125 0.225 9.109 1 98.81 93 SER A CA 1
ATOM 698 C C . SER A 1 93 ? -15.547 -0.81 8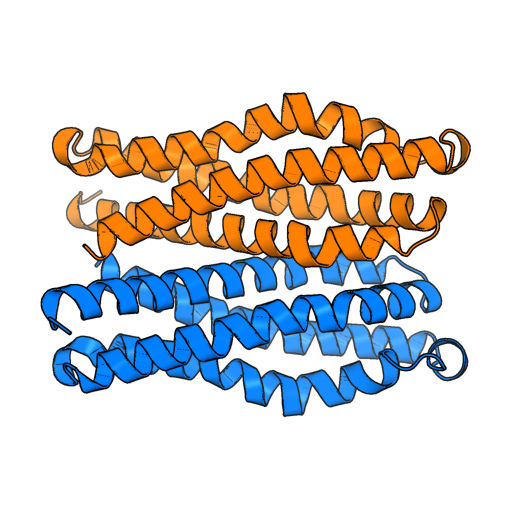.148 1 98.81 93 SER A C 1
ATOM 700 O O . SER A 1 93 ? -16.281 -1.656 7.629 1 98.81 93 SER A O 1
ATOM 702 N N . ILE A 1 94 ? -14.242 -0.798 7.926 1 98.75 94 ILE A N 1
ATOM 703 C CA . ILE A 1 94 ? -13.594 -1.767 7.047 1 98.75 94 ILE A CA 1
ATOM 704 C C . ILE A 1 94 ? -13.688 -3.162 7.66 1 98.75 94 ILE A C 1
ATOM 706 O O . ILE A 1 94 ? -13.812 -4.156 6.941 1 98.75 94 ILE A O 1
ATOM 710 N N . LEU A 1 95 ? -13.719 -3.238 8.969 1 98.06 95 LEU A N 1
ATOM 711 C CA . LEU A 1 95 ? -13.766 -4.527 9.648 1 98.06 95 LEU A CA 1
ATOM 712 C C . LEU A 1 95 ? -15.094 -5.234 9.375 1 98.06 95 LEU A C 1
ATOM 714 O O . LEU A 1 95 ? -15.109 -6.383 8.93 1 98.06 95 LEU A O 1
ATOM 718 N N . PRO A 1 96 ? -16.234 -4.594 9.578 1 98 96 PRO A N 1
ATOM 719 C CA . PRO A 1 96 ? -17.469 -5.293 9.266 1 98 96 PRO A CA 1
ATOM 720 C C . PRO A 1 96 ? -17.656 -5.531 7.766 1 98 96 PRO A C 1
ATOM 722 O O . PRO A 1 96 ? -18.266 -6.527 7.363 1 98 96 PRO A O 1
ATOM 725 N N . ILE A 1 97 ? -17.172 -4.688 6.895 1 98.31 97 ILE A N 1
ATOM 726 C CA . ILE A 1 97 ? -17.188 -4.941 5.457 1 98.31 97 ILE A CA 1
ATOM 727 C C . ILE A 1 97 ? -16.406 -6.215 5.148 1 98.31 97 ILE A C 1
ATOM 729 O O . ILE A 1 97 ? -16.875 -7.062 4.383 1 98.31 97 ILE A O 1
ATOM 733 N N . THR A 1 98 ? -15.312 -6.328 5.781 1 97.25 98 THR A N 1
ATOM 734 C CA . THR A 1 98 ? -14.469 -7.504 5.594 1 97.25 98 THR A CA 1
ATOM 735 C C . THR A 1 98 ? -15.164 -8.758 6.125 1 97.25 98 THR A C 1
ATOM 737 O O . THR A 1 98 ? -15.266 -9.766 5.422 1 97.25 98 THR A O 1
ATOM 740 N N . HIS A 1 99 ? -15.703 -8.68 7.277 1 96.81 99 HIS A N 1
ATOM 741 C CA . HIS A 1 99 ? -16.297 -9.844 7.926 1 96.81 99 HIS A CA 1
ATOM 742 C C . HIS A 1 99 ? -17.578 -10.273 7.211 1 96.81 99 HIS A C 1
ATOM 744 O O . HIS A 1 99 ? -17.781 -11.469 6.977 1 96.81 99 HIS A O 1
ATOM 750 N N . PHE A 1 100 ? -18.391 -9.344 6.758 1 98 100 PHE A N 1
ATOM 751 C CA . PHE A 1 100 ? -19.719 -9.703 6.281 1 98 100 PHE A CA 1
ATOM 752 C C . PHE A 1 100 ? -19.75 -9.781 4.762 1 98 100 PHE A C 1
ATOM 754 O O . PHE A 1 100 ? -20.562 -10.5 4.184 1 98 100 PHE A O 1
ATOM 761 N N . LEU A 1 101 ? -18.844 -9.125 4.113 1 98.12 101 LEU A N 1
ATOM 762 C CA . LEU A 1 101 ? -18.906 -9.109 2.658 1 98.12 101 LEU A CA 1
ATOM 763 C C . LEU A 1 101 ? -17.719 -9.859 2.055 1 98.12 101 LEU A C 1
ATOM 765 O O . LEU A 1 101 ? -17.875 -10.578 1.062 1 98.12 101 LEU A O 1
ATOM 769 N N . LEU A 1 102 ? -16.547 -9.766 2.635 1 98 102 LEU A N 1
ATOM 770 C CA . LEU A 1 102 ? -15.336 -10.328 2.037 1 98 102 LEU A CA 1
ATOM 771 C C . LEU A 1 102 ? -15.156 -11.789 2.451 1 98 102 LEU A C 1
ATOM 773 O O . LEU A 1 102 ? -14.883 -12.648 1.611 1 98 102 LEU A O 1
ATOM 777 N N . MET A 1 103 ? -15.398 -12.094 3.674 1 97.25 103 MET A N 1
ATOM 778 C CA . MET A 1 103 ? -15.07 -13.406 4.223 1 97.25 103 MET A CA 1
ATOM 779 C C . MET A 1 103 ? -15.961 -14.492 3.623 1 97.25 103 MET A C 1
ATOM 781 O O . MET A 1 103 ? -15.492 -15.586 3.322 1 97.25 103 MET A O 1
ATOM 785 N N . PRO A 1 104 ? -17.25 -14.242 3.396 1 97.88 104 PRO A N 1
ATOM 786 C CA . PRO A 1 104 ? -18.078 -15.289 2.781 1 97.88 104 PRO A CA 1
ATOM 787 C C . PRO A 1 104 ? -17.578 -15.68 1.388 1 97.88 104 PRO A C 1
ATOM 789 O O . PRO A 1 104 ? -17.766 -16.828 0.964 1 97.88 104 PRO A O 1
ATOM 792 N N . VAL A 1 105 ? -16.938 -14.789 0.701 1 97.62 105 VAL A N 1
ATOM 793 C CA . VAL A 1 105 ? -16.406 -15.039 -0.638 1 97.62 105 VAL A CA 1
ATOM 794 C C . VAL A 1 105 ? -15.023 -15.688 -0.539 1 97.62 105 VAL A C 1
ATOM 796 O O . VAL A 1 105 ? -14.719 -16.625 -1.282 1 97.62 105 VAL A O 1
ATOM 799 N N . ALA A 1 106 ? -14.227 -15.242 0.403 1 97.44 106 ALA A N 1
ATOM 800 C CA . ALA A 1 106 ? -12.82 -15.633 0.514 1 97.44 106 ALA A CA 1
ATOM 801 C C . ALA A 1 106 ? -12.68 -16.984 1.204 1 97.44 106 ALA A C 1
ATOM 803 O O . ALA A 1 106 ? -11.82 -17.797 0.835 1 97.44 106 ALA A O 1
ATOM 804 N N . ARG A 1 107 ? -13.508 -17.312 2.109 1 97.06 107 ARG A N 1
ATOM 805 C CA . ARG A 1 107 ? -13.344 -18.484 2.963 1 97.06 107 ARG A CA 1
ATOM 806 C C . ARG A 1 107 ? -13.32 -19.766 2.135 1 97.06 107 ARG A C 1
ATOM 808 O O . ARG A 1 107 ? -12.438 -20.609 2.312 1 97.06 107 ARG A O 1
ATOM 815 N N . PRO A 1 108 ? -14.219 -19.953 1.198 1 97.06 108 PRO A N 1
ATOM 816 C CA . PRO A 1 108 ? -14.164 -21.172 0.389 1 97.06 108 PRO A CA 1
ATOM 817 C C . PRO A 1 108 ? -12.883 -21.266 -0.448 1 97.06 108 PRO A C 1
ATOM 819 O O . PRO A 1 108 ? -12.391 -22.359 -0.709 1 97.06 108 PRO A O 1
ATOM 822 N N . MET A 1 109 ? -12.367 -20.188 -0.798 1 97.25 109 MET A N 1
ATOM 823 C CA . MET A 1 109 ? -11.18 -20.172 -1.648 1 97.25 109 MET A CA 1
ATOM 824 C C . MET A 1 109 ? -9.922 -20.469 -0.838 1 97.25 109 MET A C 1
ATOM 826 O O . MET A 1 109 ? -8.898 -20.859 -1.396 1 97.25 109 MET A O 1
ATOM 830 N N . LEU A 1 110 ? -10.008 -20.234 0.419 1 96.56 110 LEU A N 1
ATOM 831 C CA . LEU A 1 110 ? -8.828 -20.344 1.271 1 96.56 110 LEU A CA 1
ATOM 832 C C . LEU A 1 110 ? -8.656 -21.766 1.797 1 96.56 110 LEU A C 1
ATOM 834 O O . LEU A 1 110 ? -7.617 -22.094 2.369 1 96.56 110 LEU A O 1
ATOM 838 N N . ARG A 1 111 ? -9.578 -22.578 1.524 1 95.56 111 ARG A N 1
ATOM 839 C CA . ARG A 1 111 ? -9.484 -23.953 1.988 1 95.56 111 ARG A CA 1
ATOM 840 C C . ARG A 1 111 ? -8.477 -24.75 1.158 1 95.56 111 ARG A C 1
ATOM 842 O O . ARG A 1 111 ? -8.398 -24.562 -0.059 1 95.56 111 ARG A O 1
ATOM 849 N N . PRO A 1 112 ? -7.727 -25.656 1.812 1 91.44 112 PRO A N 1
ATOM 850 C CA . PRO A 1 112 ? -6.77 -26.469 1.062 1 91.44 112 PRO A CA 1
ATOM 851 C C . PRO A 1 112 ? -7.434 -27.328 -0.015 1 91.44 112 PRO A C 1
ATOM 853 O O . PRO A 1 112 ? -6.82 -27.609 -1.049 1 91.44 112 PRO A O 1
ATOM 856 N N . GLU A 1 113 ? -8.695 -27.688 0.099 1 94.62 113 GLU A N 1
ATOM 857 C CA . GLU A 1 113 ? -9.414 -28.562 -0.825 1 94.62 113 GLU A CA 1
ATOM 858 C C . GLU A 1 113 ? -10.094 -27.75 -1.926 1 94.62 113 GLU A C 1
ATOM 860 O O . GLU A 1 113 ? -10.75 -28.328 -2.803 1 94.62 113 GLU A O 1
ATOM 865 N N . ALA A 1 114 ? -9.906 -26.5 -1.929 1 95.44 114 ALA A N 1
ATOM 866 C CA . ALA A 1 114 ? -10.633 -25.625 -2.857 1 95.44 114 ALA A CA 1
ATOM 867 C C . ALA A 1 114 ? -10.297 -25.984 -4.305 1 95.44 114 ALA A C 1
ATOM 869 O O . ALA A 1 114 ? -11.172 -25.922 -5.18 1 95.44 114 ALA A O 1
ATOM 870 N N . LYS A 1 115 ? -9.078 -26.312 -4.562 1 93.31 115 LYS A N 1
ATOM 871 C CA . LYS A 1 115 ? -8.648 -26.625 -5.922 1 93.31 115 LYS A CA 1
ATOM 872 C C . LYS A 1 115 ? -9.469 -27.781 -6.496 1 93.31 115 LYS A C 1
ATOM 874 O O . LYS A 1 115 ? -9.805 -27.781 -7.684 1 93.31 115 LYS A O 1
ATOM 879 N N . GLU A 1 116 ? -9.82 -28.703 -5.703 1 95 116 GLU A N 1
ATOM 880 C CA . GLU A 1 116 ? -10.562 -29.891 -6.125 1 95 116 GLU A CA 1
ATOM 881 C C . GLU A 1 116 ? -12.07 -29.641 -6.098 1 95 116 GLU A C 1
ATOM 883 O O . GLU A 1 116 ? -12.82 -30.219 -6.879 1 95 116 GLU A O 1
ATOM 888 N N . GLU A 1 117 ? -12.469 -28.719 -5.277 1 95.06 117 GLU A N 1
ATOM 889 C CA . GLU A 1 117 ? -13.891 -28.562 -5 1 95.06 117 GLU A CA 1
ATOM 890 C C . GLU A 1 117 ? -14.5 -27.438 -5.816 1 95.06 117 GLU A C 1
ATOM 892 O O . GLU A 1 117 ? -15.703 -27.438 -6.09 1 95.06 117 GLU A O 1
ATOM 897 N N . MET A 1 118 ? -13.695 -26.547 -6.207 1 96.44 118 MET A N 1
ATOM 898 C CA . MET A 1 118 ? -14.234 -25.391 -6.898 1 96.44 118 MET A CA 1
ATOM 899 C C . MET A 1 118 ? -13.938 -25.453 -8.391 1 96.44 118 MET A C 1
ATOM 901 O O . MET A 1 118 ? -12.812 -25.75 -8.789 1 96.44 118 MET A O 1
ATOM 905 N N . THR A 1 119 ? -14.984 -25.125 -9.109 1 96.19 119 THR A N 1
ATOM 906 C CA . THR A 1 119 ? -14.805 -25.031 -10.555 1 96.19 119 THR A CA 1
ATOM 907 C C . THR A 1 119 ? -14.078 -23.75 -10.922 1 96.19 119 THR A C 1
ATOM 909 O O . THR A 1 119 ? -14.047 -22.797 -10.141 1 96.19 119 THR A O 1
ATOM 912 N N . GLU A 1 120 ? -13.492 -23.719 -12.117 1 96 120 GLU A N 1
ATOM 913 C CA . GLU A 1 120 ? -12.805 -22.531 -12.609 1 96 120 GLU A CA 1
ATOM 914 C C . GLU A 1 120 ? -13.734 -21.328 -12.656 1 96 120 GLU A C 1
ATOM 916 O O . GLU A 1 120 ? -13.352 -20.234 -12.258 1 96 120 GLU A O 1
ATOM 921 N N . ASP A 1 121 ? -14.945 -21.562 -13.125 1 96.81 121 ASP A N 1
ATOM 922 C CA . ASP A 1 121 ? -15.914 -20.469 -13.227 1 96.81 121 ASP A CA 1
ATOM 923 C C . ASP A 1 121 ? -16.234 -19.891 -11.852 1 96.81 121 ASP A C 1
ATOM 925 O O . ASP A 1 121 ? -16.375 -18.672 -11.695 1 96.81 121 ASP A O 1
ATOM 929 N N . LYS A 1 122 ? -16.359 -20.75 -10.875 1 97.38 122 LYS A N 1
ATOM 930 C CA . LYS A 1 122 ? -16.672 -20.312 -9.516 1 97.38 122 LYS A CA 1
ATOM 931 C C . LYS A 1 122 ? -15.523 -19.5 -8.93 1 97.38 122 LYS A C 1
ATOM 933 O O . LYS A 1 122 ? -15.742 -18.5 -8.242 1 97.38 122 LYS A O 1
ATOM 938 N N . VAL A 1 123 ? -14.305 -19.938 -9.188 1 97.62 123 VAL A N 1
ATOM 939 C CA . VAL A 1 123 ? -13.133 -19.219 -8.695 1 97.62 123 VAL A CA 1
ATOM 940 C C . VAL A 1 123 ? -13.07 -17.828 -9.328 1 97.62 123 VAL A C 1
ATOM 942 O O . VAL A 1 123 ? -12.875 -16.828 -8.633 1 97.62 123 VAL A O 1
ATOM 945 N N . ARG A 1 124 ? -13.32 -17.75 -10.594 1 97 124 ARG A N 1
ATOM 946 C CA . ARG A 1 124 ? -13.227 -16.469 -11.305 1 97 124 ARG A CA 1
ATOM 947 C C . ARG A 1 124 ? -14.344 -15.523 -10.891 1 97 124 ARG A C 1
ATOM 949 O O . ARG A 1 124 ? -14.109 -14.32 -10.727 1 97 124 ARG A O 1
ATOM 956 N N . SER A 1 125 ? -15.492 -16.109 -10.719 1 97.38 125 SER A N 1
ATOM 957 C CA . SER A 1 125 ? -16.594 -15.281 -10.258 1 97.38 125 SER A CA 1
ATOM 958 C C . SER A 1 125 ? -16.359 -14.781 -8.836 1 97.38 125 SER A C 1
ATOM 960 O O . SER A 1 125 ? 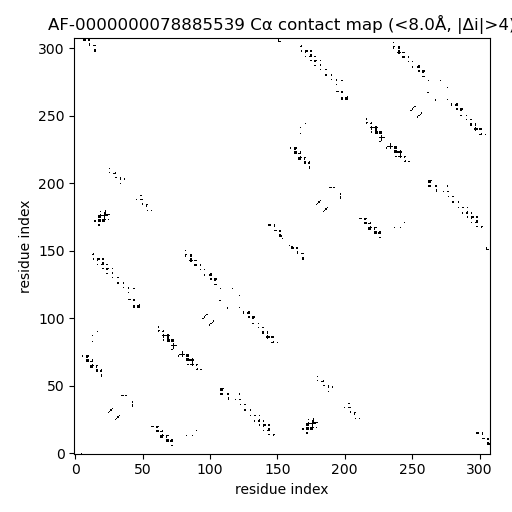-16.688 -13.641 -8.508 1 97.38 125 SER A O 1
ATOM 962 N N . SER A 1 126 ? -15.797 -15.625 -7.977 1 97.81 126 SER A N 1
ATOM 963 C CA . SER A 1 126 ? -15.453 -15.227 -6.617 1 97.81 126 SER A CA 1
ATOM 964 C C . SER A 1 126 ? -14.383 -14.148 -6.613 1 97.81 126 SER A C 1
ATOM 966 O O . SER A 1 126 ? -14.43 -13.219 -5.805 1 97.81 126 SER A O 1
ATOM 968 N N . LEU A 1 127 ? -13.453 -14.312 -7.492 1 97.44 127 LEU A N 1
ATOM 969 C CA . LEU A 1 127 ? -12.398 -13.312 -7.613 1 97.44 127 LEU A CA 1
ATOM 970 C C . LEU A 1 127 ? -12.977 -11.961 -8.016 1 97.44 127 LEU A C 1
ATOM 972 O O . LEU A 1 127 ? -12.555 -10.922 -7.5 1 97.44 127 LEU A O 1
ATOM 976 N N . ASP A 1 128 ? -13.938 -11.961 -8.906 1 97.62 128 ASP A N 1
ATOM 977 C CA . ASP A 1 128 ? -14.602 -10.727 -9.312 1 97.62 128 ASP A CA 1
ATOM 978 C C . ASP A 1 128 ? -15.336 -10.086 -8.133 1 97.62 128 ASP A C 1
ATOM 980 O O . ASP A 1 128 ? -15.289 -8.867 -7.965 1 97.62 128 ASP A O 1
ATOM 984 N N . THR A 1 129 ? -15.977 -10.914 -7.383 1 98.25 129 THR A N 1
ATOM 985 C CA . THR A 1 129 ? -16.672 -10.414 -6.207 1 98.25 129 THR A CA 1
ATOM 986 C C . THR A 1 129 ? -15.695 -9.852 -5.188 1 98.25 129 THR A C 1
ATOM 988 O O . THR A 1 129 ? -15.953 -8.82 -4.57 1 98.25 129 THR A O 1
ATOM 991 N N . LEU A 1 130 ? -14.602 -10.539 -5.035 1 97.69 130 LEU A N 1
ATOM 992 C CA . LEU A 1 130 ? -13.547 -10.047 -4.16 1 97.69 130 LEU A CA 1
ATOM 993 C C . LEU A 1 130 ? -13.07 -8.664 -4.602 1 97.69 130 LEU A C 1
ATOM 995 O O . LEU A 1 130 ? -12.828 -7.789 -3.768 1 97.69 130 LEU A O 1
ATOM 999 N N . GLY A 1 131 ? -12.945 -8.5 -5.883 1 97.88 131 GLY A N 1
ATOM 1000 C CA . GLY A 1 131 ? -12.547 -7.207 -6.418 1 97.88 131 GLY A CA 1
ATOM 1001 C C . GLY A 1 131 ? -13.539 -6.102 -6.105 1 97.88 131 GLY A C 1
ATOM 1002 O O . GLY A 1 131 ? -13.141 -4.977 -5.801 1 97.88 131 GLY A O 1
ATOM 1003 N N . LYS A 1 132 ? -14.805 -6.414 -6.195 1 98.44 132 LYS A N 1
ATOM 1004 C CA . LYS A 1 132 ? -15.844 -5.438 -5.887 1 98.44 132 LYS A CA 1
ATOM 1005 C C . LYS A 1 132 ? -15.805 -5.035 -4.418 1 98.44 132 LYS A C 1
ATOM 1007 O O . LYS A 1 132 ? -15.898 -3.848 -4.09 1 98.44 132 LYS A O 1
ATOM 1012 N N . VAL A 1 133 ? -15.688 -6.012 -3.578 1 98.5 133 VAL A N 1
ATOM 1013 C CA . VAL A 1 133 ? -15.633 -5.711 -2.15 1 98.5 133 VAL A CA 1
ATOM 1014 C C . VAL A 1 133 ? -14.359 -4.926 -1.837 1 98.5 133 VAL A C 1
ATOM 1016 O O . VAL A 1 133 ? -14.391 -3.986 -1.036 1 98.5 133 VAL A O 1
ATOM 1019 N N . HIS A 1 134 ? -13.266 -5.316 -2.457 1 98.5 134 HIS A N 1
ATOM 1020 C CA . HIS A 1 134 ? -12 -4.613 -2.246 1 98.5 134 HIS A CA 1
ATOM 1021 C C . HIS A 1 134 ? -12.094 -3.17 -2.734 1 98.5 134 HIS A C 1
ATOM 1023 O O . HIS A 1 134 ? -11.5 -2.271 -2.133 1 98.5 134 HIS A O 1
ATOM 1029 N N . THR A 1 135 ? -12.844 -2.941 -3.766 1 98.75 135 THR A N 1
ATOM 1030 C CA . THR A 1 135 ? -13.055 -1.581 -4.25 1 98.75 135 THR A CA 1
ATOM 1031 C C . THR A 1 135 ? -13.734 -0.727 -3.184 1 98.75 135 THR A C 1
ATOM 1033 O O . THR A 1 135 ? -13.352 0.424 -2.965 1 98.75 135 THR A O 1
ATOM 1036 N N . ILE A 1 136 ? -14.711 -1.275 -2.539 1 98.75 136 ILE A N 1
ATOM 1037 C CA . ILE A 1 136 ? -15.414 -0.567 -1.479 1 98.75 136 ILE A CA 1
ATOM 1038 C C . ILE A 1 136 ? -14.453 -0.24 -0.343 1 98.75 136 ILE A C 1
ATOM 1040 O O . ILE A 1 136 ? -14.398 0.898 0.127 1 98.75 136 ILE A O 1
ATOM 1044 N N . ARG A 1 137 ? -13.656 -1.207 0.073 1 98.25 137 ARG A N 1
ATOM 1045 C CA . ARG A 1 137 ? -12.703 -1 1.158 1 98.25 137 ARG A CA 1
ATOM 1046 C C . ARG A 1 137 ? -11.656 0.048 0.78 1 98.25 137 ARG A C 1
ATOM 1048 O O . ARG A 1 137 ? -11.281 0.879 1.607 1 98.25 137 ARG A O 1
ATOM 1055 N N . CYS A 1 138 ? -11.25 -0.023 -0.433 1 98.62 138 CYS A N 1
ATOM 1056 C CA . CYS A 1 138 ? -10.266 0.938 -0.925 1 98.62 138 CYS A CA 1
ATOM 1057 C C . CYS A 1 138 ? -10.836 2.354 -0.899 1 98.62 138 CYS A C 1
ATOM 1059 O O . CYS A 1 138 ? -10.164 3.285 -0.452 1 98.62 138 CYS A O 1
ATOM 1061 N N . LEU A 1 139 ? -12.062 2.51 -1.327 1 98.75 139 LEU A N 1
ATOM 1062 C CA . LEU A 1 139 ? -12.695 3.822 -1.354 1 98.75 139 LEU A CA 1
ATOM 1063 C C . LEU A 1 139 ? -12.875 4.367 0.059 1 98.75 139 LEU A C 1
ATOM 1065 O O . LEU A 1 139 ? -12.695 5.562 0.297 1 98.75 139 LEU A O 1
ATOM 1069 N N . VAL A 1 140 ? -13.266 3.494 0.939 1 98.88 140 VAL A N 1
ATOM 1070 C CA . VAL A 1 140 ? -13.422 3.9 2.332 1 98.88 140 VAL A CA 1
ATOM 1071 C C . VAL A 1 140 ? -12.078 4.375 2.889 1 98.88 140 VAL A C 1
ATOM 1073 O O . VAL A 1 140 ? -12 5.445 3.496 1 98.88 140 VAL A O 1
ATOM 1076 N N . ALA A 1 141 ? -11.039 3.607 2.668 1 98.88 141 ALA A N 1
ATOM 1077 C CA . ALA A 1 141 ? -9.711 3.949 3.17 1 98.88 141 ALA A CA 1
ATOM 1078 C C . ALA A 1 141 ? -9.203 5.25 2.549 1 98.88 141 ALA A C 1
ATOM 1080 O O . ALA A 1 141 ? -8.656 6.105 3.248 1 98.88 141 ALA A O 1
ATOM 1081 N N . MET A 1 142 ? -9.445 5.391 1.265 1 98.88 142 MET A N 1
ATOM 1082 C CA . MET A 1 142 ? -9.016 6.59 0.552 1 98.88 142 MET A CA 1
ATOM 1083 C C . MET A 1 142 ? -9.727 7.824 1.085 1 98.88 142 MET A C 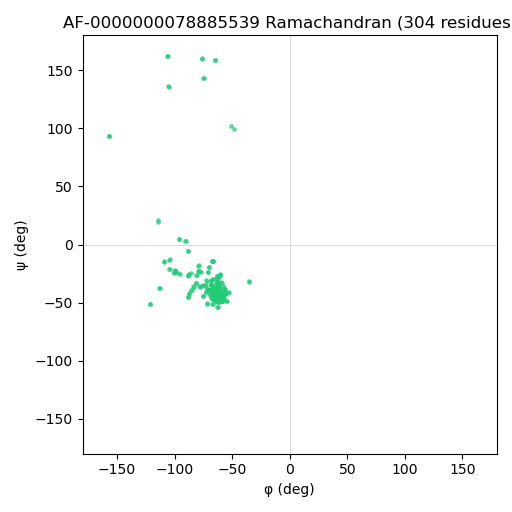1
ATOM 1085 O O . MET A 1 142 ? -9.117 8.883 1.252 1 98.88 142 MET A O 1
ATOM 1089 N N . SER A 1 143 ? -10.984 7.688 1.301 1 98.88 143 SER A N 1
ATOM 1090 C CA . SER A 1 143 ? -11.773 8.805 1.81 1 98.88 143 SER A CA 1
ATOM 1091 C C . SER A 1 143 ? -11.297 9.227 3.195 1 98.88 143 SER A C 1
ATOM 1093 O O . SER A 1 143 ? -11.148 10.422 3.469 1 98.88 143 SER A O 1
ATOM 1095 N N . ALA A 1 144 ? -11.078 8.258 4.027 1 98.94 144 ALA A N 1
ATOM 1096 C CA . ALA A 1 144 ? -10.617 8.555 5.383 1 98.94 144 ALA A CA 1
ATOM 1097 C C . ALA A 1 144 ? -9.242 9.227 5.355 1 98.94 144 ALA A C 1
ATOM 1099 O O . ALA A 1 144 ? -9.031 10.25 6.008 1 98.94 144 ALA A O 1
ATOM 1100 N N . PHE A 1 145 ? -8.328 8.648 4.621 1 98.94 145 PHE A N 1
ATOM 1101 C CA . PHE A 1 145 ? -6.969 9.164 4.516 1 98.94 145 PHE A CA 1
ATOM 1102 C C . PHE A 1 145 ? -6.969 10.57 3.926 1 98.94 145 PHE A C 1
ATOM 1104 O O . PHE A 1 145 ? -6.363 11.484 4.488 1 98.94 145 PHE A O 1
ATOM 1111 N N . GLY A 1 146 ? -7.664 10.703 2.826 1 98.88 146 GLY A N 1
ATOM 1112 C CA . GLY A 1 146 ? -7.754 12.023 2.217 1 98.88 146 GLY A CA 1
ATOM 1113 C C . GLY A 1 146 ? -8.336 13.07 3.146 1 98.88 146 GLY A C 1
ATOM 1114 O O . GLY A 1 146 ? -7.863 14.203 3.188 1 98.88 146 GLY A O 1
ATOM 1115 N N . TYR A 1 147 ? -9.375 12.711 3.855 1 98.88 147 TYR A N 1
ATOM 1116 C CA . TYR A 1 147 ? -10.039 13.633 4.766 1 98.88 147 TYR A CA 1
ATOM 1117 C C . TYR A 1 147 ? -9.102 14.055 5.895 1 98.88 147 TYR A C 1
ATOM 1119 O O . TYR A 1 147 ? -9.055 15.234 6.262 1 98.88 147 TYR A O 1
ATOM 1127 N N . LEU A 1 148 ? -8.367 13.102 6.449 1 98.88 148 LEU A N 1
ATOM 1128 C CA . LEU A 1 148 ? -7.43 13.414 7.52 1 98.88 148 LEU A CA 1
ATOM 1129 C C . LEU A 1 148 ? -6.348 14.375 7.031 1 98.88 148 LEU A C 1
ATOM 1131 O O . LEU A 1 148 ? -6.027 15.352 7.711 1 98.88 148 LEU A O 1
ATOM 1135 N N . VAL A 1 149 ? -5.809 14.078 5.883 1 98.88 149 VAL A N 1
ATOM 1136 C CA . VAL A 1 149 ? -4.754 14.938 5.352 1 98.88 149 VAL A CA 1
ATOM 1137 C C . VAL A 1 149 ? -5.312 16.328 5.055 1 98.88 149 VAL A C 1
ATOM 1139 O O . VAL A 1 149 ? -4.668 17.344 5.348 1 98.88 149 VAL A O 1
ATOM 1142 N N . TYR A 1 150 ? -6.496 16.375 4.512 1 98.69 150 TYR A N 1
ATOM 1143 C CA . TYR A 1 150 ? -7.148 17.641 4.234 1 98.69 150 TYR A CA 1
ATOM 1144 C C . TYR A 1 150 ? -7.27 18.484 5.504 1 98.69 150 TYR A C 1
ATOM 1146 O O . TYR A 1 150 ? -7.023 19.688 5.484 1 98.69 150 TYR A O 1
ATOM 1154 N N . GLN A 1 151 ? -7.629 17.875 6.602 1 98 151 GLN A N 1
ATOM 1155 C CA . GLN A 1 151 ? -7.793 18.578 7.871 1 98 151 GLN A CA 1
ATOM 1156 C C . GLN A 1 151 ? -6.473 19.188 8.344 1 98 151 GLN A C 1
ATOM 1158 O O . GLN A 1 151 ? -6.461 20.203 9.031 1 98 151 GLN A O 1
ATOM 1163 N N . LEU A 1 152 ? -5.402 18.562 7.926 1 97.75 152 LEU A N 1
ATOM 1164 C CA . LEU A 1 152 ? -4.102 19.016 8.414 1 97.75 152 LEU A CA 1
ATOM 1165 C C . LEU A 1 152 ? -3.537 20.109 7.527 1 97.75 152 LEU A C 1
ATOM 1167 O O . LEU A 1 152 ? -2.758 20.953 7.992 1 97.75 152 LEU A O 1
ATOM 1171 N N . VAL A 1 153 ? -3.93 20.125 6.301 1 97.31 153 VAL A N 1
ATOM 1172 C CA . VAL A 1 153 ? -3.232 21.016 5.391 1 97.31 153 VAL A CA 1
ATOM 1173 C C . VAL A 1 153 ? -4.105 22.234 5.098 1 97.31 153 VAL A C 1
ATOM 1175 O O . VAL A 1 153 ? -3.625 23.234 4.551 1 97.31 153 VAL A O 1
ATOM 1178 N N . LYS A 1 154 ? -5.379 22.266 5.418 1 92.44 154 LYS A N 1
ATOM 1179 C CA . LYS A 1 154 ? -6.289 23.359 5.086 1 92.44 154 LYS A CA 1
ATOM 1180 C C . LYS A 1 154 ? -5.961 24.609 5.895 1 92.44 154 LYS A C 1
ATOM 1182 O O . LYS A 1 154 ? -5.336 24.531 6.953 1 92.44 154 LYS A O 1
ATOM 1187 N N . MET B 1 1 ? -2.035 31.672 -9.852 1 48.41 1 MET B N 1
ATOM 1188 C CA . MET B 1 1 ? -2.781 30.828 -8.914 1 48.41 1 MET B CA 1
ATOM 1189 C C . MET B 1 1 ? -2.574 31.312 -7.48 1 48.41 1 MET B C 1
ATOM 1191 O O . MET B 1 1 ? -1.469 31.719 -7.109 1 48.41 1 MET B O 1
ATOM 1195 N N . ASP B 1 2 ? -3.551 31.75 -6.742 1 64.94 2 ASP B N 1
ATOM 1196 C CA . ASP B 1 2 ? -3.531 32.281 -5.391 1 64.94 2 ASP B CA 1
ATOM 1197 C C . ASP B 1 2 ? -2.744 31.391 -4.441 1 64.94 2 ASP B C 1
ATOM 1199 O O . ASP B 1 2 ? -3.045 30.203 -4.316 1 64.94 2 ASP B O 1
ATOM 1203 N N . ALA B 1 3 ? -1.517 31.688 -4.133 1 70.81 3 ALA B N 1
ATOM 1204 C CA . ALA B 1 3 ? -0.564 31 -3.268 1 70.81 3 ALA B CA 1
ATOM 1205 C C . ALA B 1 3 ? -1.271 30.375 -2.074 1 70.81 3 ALA B C 1
ATOM 1207 O O . ALA B 1 3 ? -0.878 29.297 -1.612 1 70.81 3 ALA B O 1
ATOM 1208 N N . ASP B 1 4 ? -2.328 31.016 -1.665 1 79.06 4 ASP B N 1
ATOM 1209 C CA . ASP B 1 4 ? -3.029 30.562 -0.467 1 79.06 4 ASP B CA 1
ATOM 1210 C C . ASP B 1 4 ? -3.768 29.25 -0.723 1 79.06 4 ASP B C 1
ATOM 1212 O O . ASP B 1 4 ? -4.055 28.5 0.213 1 79.06 4 ASP B O 1
ATOM 1216 N N . LYS B 1 5 ? -4.062 29.016 -1.989 1 86.25 5 LYS B N 1
ATOM 1217 C CA . LYS B 1 5 ? -4.785 27.797 -2.328 1 86.25 5 LYS B CA 1
ATOM 1218 C C . LYS B 1 5 ? -3.832 26.719 -2.838 1 86.25 5 LYS B C 1
ATOM 1220 O O . LYS B 1 5 ? -4.074 25.531 -2.643 1 86.25 5 LYS B O 1
ATOM 1225 N N . ILE B 1 6 ? -2.742 27.141 -3.311 1 93.88 6 ILE B N 1
ATOM 1226 C CA . ILE B 1 6 ? -1.859 26.203 -3.994 1 93.88 6 ILE B CA 1
ATOM 1227 C C . ILE B 1 6 ? -1.008 25.453 -2.969 1 93.88 6 ILE B C 1
ATOM 1229 O O . ILE B 1 6 ? -0.733 24.266 -3.129 1 93.88 6 ILE B O 1
ATOM 1233 N N . ALA B 1 7 ? -0.618 26.062 -1.974 1 96.44 7 ALA B N 1
ATOM 1234 C CA . ALA B 1 7 ? 0.278 25.469 -0.985 1 96.44 7 ALA B CA 1
ATOM 1235 C C . ALA B 1 7 ? -0.389 24.297 -0.274 1 96.44 7 ALA B C 1
ATOM 1237 O O . ALA B 1 7 ? 0.182 23.203 -0.191 1 96.44 7 ALA B O 1
ATOM 1238 N N . PRO B 1 8 ? -1.647 24.469 0.12 1 97.44 8 PRO B N 1
ATOM 1239 C CA . PRO B 1 8 ? -2.314 23.328 0.754 1 97.44 8 PRO B CA 1
ATOM 1240 C C . PRO B 1 8 ? -2.504 22.156 -0.198 1 97.44 8 PRO B C 1
ATOM 1242 O O . PRO B 1 8 ? -2.373 21 0.211 1 97.44 8 PRO B O 1
ATOM 1245 N N . ALA B 1 9 ? -2.779 22.453 -1.399 1 98.06 9 ALA B N 1
ATOM 1246 C CA . ALA B 1 9 ? -2.955 21.391 -2.387 1 98.06 9 ALA B CA 1
ATOM 1247 C C . ALA B 1 9 ? -1.648 20.625 -2.615 1 98.06 9 ALA B C 1
ATOM 1249 O O . ALA B 1 9 ? -1.651 19.406 -2.779 1 98.06 9 ALA B O 1
ATOM 1250 N N . LEU B 1 10 ? -0.577 21.328 -2.662 1 98.62 10 LEU B N 1
ATOM 1251 C CA . LEU B 1 10 ? 0.73 20.719 -2.844 1 98.62 10 LEU B CA 1
ATOM 1252 C C . LEU B 1 10 ? 1.107 19.875 -1.625 1 98.62 10 LEU B C 1
ATOM 1254 O O . LEU B 1 10 ? 1.642 18.766 -1.766 1 98.62 10 LEU B O 1
ATOM 1258 N N . LYS B 1 11 ? 0.809 20.375 -0.444 1 98.69 11 LYS B N 1
ATOM 1259 C CA . LYS B 1 11 ? 1.056 19.594 0.771 1 98.69 11 LYS B CA 1
ATOM 1260 C C . LYS B 1 11 ? 0.212 18.328 0.795 1 98.69 11 LYS B C 1
ATOM 1262 O O . LYS B 1 11 ? 0.702 17.266 1.162 1 98.69 11 LYS B O 1
ATOM 1267 N N . PHE B 1 12 ? -1.006 18.531 0.373 1 98.81 12 PHE B N 1
ATOM 1268 C CA . PHE B 1 12 ? -1.906 17.375 0.268 1 98.81 12 PHE B CA 1
ATOM 1269 C C . PHE B 1 12 ? -1.331 16.328 -0.667 1 98.81 12 PHE B C 1
ATOM 1271 O O . PHE B 1 12 ? -1.265 15.148 -0.314 1 98.81 12 PHE B O 1
ATOM 1278 N N . THR B 1 13 ? -0.875 16.688 -1.796 1 98.81 13 THR B N 1
ATOM 1279 C CA . THR B 1 13 ? -0.337 15.773 -2.797 1 98.81 13 THR B CA 1
ATOM 1280 C C . THR B 1 13 ? 0.93 15.094 -2.281 1 98.81 13 THR B C 1
ATOM 1282 O O . THR B 1 13 ? 1.116 13.891 -2.471 1 98.81 13 THR B O 1
ATOM 1285 N N . ALA B 1 14 ? 1.756 15.82 -1.612 1 98.88 14 ALA B N 1
ATOM 1286 C CA . ALA B 1 14 ? 3.004 15.273 -1.092 1 98.88 14 ALA B CA 1
ATOM 1287 C C . ALA B 1 14 ? 2.734 14.195 -0.041 1 98.88 14 ALA B C 1
ATOM 1289 O O . ALA B 1 14 ? 3.34 13.125 -0.071 1 98.88 14 ALA B O 1
ATOM 1290 N N . VAL B 1 15 ? 1.788 14.469 0.832 1 98.94 15 VAL B N 1
ATOM 1291 C CA . VAL B 1 15 ? 1.507 13.539 1.921 1 98.94 15 VAL B CA 1
ATOM 1292 C C . VAL B 1 15 ? 0.749 12.328 1.384 1 98.94 15 VAL B C 1
ATOM 1294 O O . VAL B 1 15 ? 1.103 11.18 1.683 1 98.94 15 VAL B O 1
ATOM 1297 N N . VAL B 1 16 ? -0.218 12.547 0.553 1 98.94 16 VAL B N 1
ATOM 1298 C CA . VAL B 1 16 ? -1.013 11.445 0.018 1 98.94 16 VAL B CA 1
ATOM 1299 C C . VAL B 1 16 ? -0.146 10.57 -0.886 1 98.94 16 VAL B C 1
ATOM 1301 O O . VAL B 1 16 ? -0.173 9.344 -0.786 1 98.94 16 VAL B O 1
ATOM 1304 N N . GLY B 1 17 ? 0.595 11.234 -1.741 1 98.88 17 GLY B N 1
ATOM 1305 C CA . GLY B 1 17 ? 1.479 10.477 -2.611 1 98.88 17 GLY B CA 1
ATOM 1306 C C . GLY B 1 17 ? 2.469 9.609 -1.85 1 98.88 17 GLY B C 1
ATOM 1307 O O . GLY B 1 17 ? 2.645 8.438 -2.164 1 98.88 17 GLY B O 1
ATOM 1308 N N . SER B 1 18 ? 3.092 10.188 -0.828 1 98.88 18 SER B N 1
ATOM 1309 C CA . SER B 1 18 ? 4.059 9.43 -0.038 1 98.88 18 SER B CA 1
ATOM 1310 C C . SER B 1 18 ? 3.377 8.336 0.773 1 98.88 18 SER B C 1
ATOM 1312 O O . SER B 1 18 ? 3.947 7.262 0.977 1 98.88 18 SER B O 1
ATOM 1314 N N . GLY B 1 19 ? 2.201 8.57 1.249 1 98.94 19 GLY B N 1
ATOM 1315 C CA . GLY B 1 19 ? 1.458 7.559 1.981 1 98.94 19 GLY B CA 1
ATOM 1316 C C . GLY B 1 19 ? 1.077 6.363 1.128 1 98.94 19 GLY B C 1
ATOM 1317 O O . GLY B 1 19 ? 1.229 5.215 1.553 1 98.94 19 GLY B O 1
ATOM 1318 N N . LEU B 1 20 ? 0.582 6.625 -0.048 1 98.88 20 LEU B N 1
ATOM 1319 C CA . LEU B 1 20 ? 0.225 5.551 -0.969 1 98.88 20 LEU B CA 1
ATOM 1320 C C . LEU B 1 20 ? 1.453 4.727 -1.343 1 98.88 20 LEU B C 1
ATOM 1322 O O . LEU B 1 20 ? 1.393 3.496 -1.375 1 98.88 20 LEU B O 1
ATOM 1326 N N . LEU B 1 21 ? 2.516 5.457 -1.596 1 98.88 21 LEU B N 1
ATOM 1327 C CA . LEU B 1 21 ? 3.76 4.777 -1.938 1 98.88 21 LEU B CA 1
ATOM 1328 C C . LEU B 1 21 ? 4.23 3.895 -0.789 1 98.88 21 LEU B C 1
ATOM 1330 O O . LEU B 1 21 ? 4.602 2.738 -1.002 1 98.88 21 LEU B O 1
ATOM 1334 N N . THR B 1 22 ? 4.199 4.414 0.377 1 98.88 22 THR B N 1
ATOM 1335 C CA . THR B 1 22 ? 4.672 3.689 1.551 1 98.88 22 THR B CA 1
ATOM 1336 C C . THR B 1 22 ? 3.793 2.477 1.83 1 98.88 22 THR B C 1
ATOM 1338 O O . THR B 1 22 ? 4.297 1.378 2.074 1 98.88 22 THR B O 1
ATOM 1341 N N . GLY B 1 23 ? 2.498 2.65 1.818 1 98.75 23 GLY B N 1
ATOM 1342 C CA . GLY B 1 23 ? 1.596 1.535 2.051 1 98.75 23 GLY B CA 1
ATOM 1343 C C . GLY B 1 23 ? 1.766 0.41 1.049 1 98.75 23 GLY B C 1
ATOM 1344 O O . GLY B 1 23 ? 1.744 -0.766 1.418 1 98.75 23 GLY B O 1
ATOM 1345 N N . SER B 1 24 ? 1.858 0.806 -0.184 1 98.38 24 SER B N 1
ATOM 1346 C CA . SER B 1 24 ? 2.117 -0.172 -1.235 1 98.38 24 SER B CA 1
ATOM 1347 C C . SER B 1 24 ? 3.418 -0.925 -0.983 1 98.38 24 SER B C 1
ATOM 1349 O O . SER B 1 24 ? 3.475 -2.146 -1.138 1 98.38 24 SER B O 1
ATOM 1351 N N . SER B 1 25 ? 4.438 -0.216 -0.575 1 98.38 25 SER B N 1
ATOM 1352 C CA . SER B 1 25 ? 5.75 -0.808 -0.325 1 98.38 25 SER B CA 1
ATOM 1353 C C . SER B 1 25 ? 5.715 -1.733 0.887 1 98.38 25 SER B C 1
ATOM 1355 O O . SER B 1 25 ? 6.359 -2.785 0.889 1 98.38 25 SER B O 1
ATOM 1357 N N . VAL B 1 26 ? 5.035 -1.354 1.855 1 98.38 26 VAL B N 1
ATOM 1358 C CA . VAL B 1 26 ? 4.922 -2.146 3.074 1 98.38 26 VAL B CA 1
ATOM 1359 C C . VAL B 1 26 ? 4.223 -3.471 2.766 1 98.38 26 VAL B C 1
ATOM 1361 O O . VAL B 1 26 ? 4.668 -4.531 3.203 1 98.38 26 VAL B O 1
ATOM 1364 N N . LYS B 1 27 ? 3.164 -3.385 2.039 1 98.25 27 LYS B N 1
ATOM 1365 C CA . LYS B 1 27 ? 2.496 -4.621 1.646 1 98.25 27 LYS B CA 1
ATOM 1366 C C . LYS B 1 27 ? 3.436 -5.527 0.855 1 98.25 27 LYS B C 1
ATOM 1368 O O . LYS B 1 27 ? 3.443 -6.742 1.05 1 98.25 27 LYS B O 1
ATOM 1373 N N . GLY B 1 28 ? 4.156 -4.961 -0.064 1 97.75 28 GLY B N 1
ATOM 1374 C CA . GLY B 1 28 ? 5.129 -5.734 -0.821 1 97.75 28 GLY B CA 1
ATOM 1375 C C . GLY B 1 28 ? 6.152 -6.43 0.056 1 97.75 28 GLY B C 1
ATOM 1376 O O . GLY B 1 28 ? 6.457 -7.609 -0.154 1 97.75 28 GLY B O 1
ATOM 1377 N N . LEU B 1 29 ? 6.586 -5.73 1.026 1 97.69 29 LEU B N 1
ATOM 1378 C CA . LEU B 1 29 ? 7.672 -6.219 1.874 1 97.69 29 LEU B CA 1
ATOM 1379 C C . LEU B 1 29 ? 7.168 -7.285 2.838 1 97.69 29 LEU B C 1
ATOM 1381 O O . LEU B 1 29 ? 7.832 -8.305 3.047 1 97.69 29 LEU B O 1
ATOM 1385 N N . PHE B 1 30 ? 5.98 -7.16 3.309 1 97.12 30 PHE B N 1
ATOM 1386 C CA . PHE B 1 30 ? 5.574 -8.016 4.418 1 97.12 30 PHE B CA 1
ATOM 1387 C C . PHE B 1 30 ? 4.555 -9.055 3.957 1 97.12 30 PHE B C 1
ATOM 1389 O O . PHE B 1 30 ? 4.293 -10.031 4.664 1 97.12 30 PHE B O 1
ATOM 1396 N N . ALA B 1 31 ? 3.996 -8.836 2.773 1 96.81 31 ALA B N 1
ATOM 1397 C CA . ALA B 1 31 ? 2.988 -9.797 2.332 1 96.81 31 ALA B CA 1
ATOM 1398 C C . ALA B 1 31 ? 3.391 -10.445 1.011 1 96.81 31 ALA B C 1
ATOM 1400 O O . ALA B 1 31 ? 3.518 -11.672 0.926 1 96.81 31 ALA B O 1
ATOM 1401 N N . ASP B 1 32 ? 3.729 -9.695 0.037 1 96.56 32 ASP B N 1
ATOM 1402 C CA . ASP B 1 32 ? 3.943 -10.219 -1.308 1 96.56 32 ASP B CA 1
ATOM 1403 C C . ASP B 1 32 ? 5.23 -11.039 -1.377 1 96.56 32 ASP B C 1
ATOM 1405 O O . ASP B 1 32 ? 5.215 -12.203 -1.783 1 96.56 32 ASP B O 1
ATOM 1409 N N . LEU B 1 33 ? 6.312 -10.477 -0.912 1 96.81 33 LEU B N 1
ATOM 1410 C CA . LEU B 1 33 ? 7.609 -11.117 -1.072 1 96.81 33 LEU B CA 1
ATOM 1411 C C . LEU B 1 33 ? 7.691 -12.398 -0.241 1 96.81 33 LEU B C 1
ATOM 1413 O O . LEU B 1 33 ? 8.109 -13.445 -0.741 1 96.81 33 LEU B O 1
ATOM 1417 N N . PRO B 1 34 ? 7.258 -12.398 0.969 1 95.62 34 PRO B N 1
ATOM 1418 C CA . PRO B 1 34 ? 7.289 -13.648 1.732 1 95.62 34 PRO B CA 1
ATOM 1419 C C . PRO B 1 34 ? 6.398 -14.727 1.125 1 95.62 34 PRO B C 1
ATOM 1421 O O . PRO B 1 34 ? 6.719 -15.914 1.209 1 95.62 34 PRO B O 1
ATOM 1424 N N . S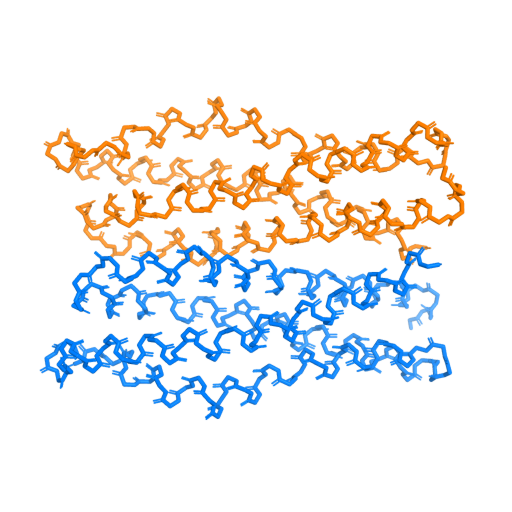ER B 1 35 ? 5.312 -14.352 0.505 1 95.12 35 SER B N 1
ATOM 1425 C CA . SER B 1 35 ? 4.43 -15.328 -0.134 1 95.12 35 SER B CA 1
ATOM 1426 C C . SER B 1 35 ? 5.098 -15.961 -1.351 1 95.12 35 SER B C 1
ATOM 1428 O O . SER B 1 35 ? 4.91 -17.156 -1.618 1 95.12 35 SER B O 1
ATOM 1430 N N . LEU B 1 36 ? 5.891 -15.266 -2.064 1 95.5 36 LEU B N 1
ATOM 1431 C CA . LEU B 1 36 ? 6.574 -15.766 -3.252 1 95.5 36 LEU B CA 1
ATOM 1432 C C . LEU B 1 36 ? 7.535 -16.891 -2.893 1 95.5 36 LEU B C 1
ATOM 1434 O O . LEU B 1 36 ? 7.691 -17.844 -3.654 1 95.5 36 LEU B O 1
ATOM 1438 N N . LYS B 1 37 ? 8.094 -16.797 -1.725 1 94.19 37 LYS B N 1
ATOM 1439 C CA . LYS B 1 37 ? 9.109 -17.766 -1.311 1 94.19 37 LYS B CA 1
ATOM 1440 C C . LYS B 1 37 ? 8.5 -19.156 -1.128 1 94.19 37 LYS B C 1
ATOM 1442 O O . LYS B 1 37 ? 9.227 -20.156 -1.084 1 94.19 37 LYS B O 1
ATOM 1447 N N . GLU B 1 38 ? 7.211 -19.203 -1.077 1 93.88 38 GLU B N 1
ATOM 1448 C CA . GLU B 1 38 ? 6.523 -20.469 -0.832 1 93.88 38 GLU B CA 1
ATOM 1449 C C . GLU B 1 38 ? 6.082 -21.109 -2.139 1 93.88 38 GLU B C 1
ATOM 1451 O O . GLU B 1 38 ? 5.484 -22.203 -2.131 1 93.88 38 GLU B O 1
ATOM 1456 N N . HIS B 1 39 ? 6.449 -20.531 -3.26 1 93.81 39 HIS B N 1
ATOM 1457 C CA . HIS B 1 39 ? 6.062 -21.047 -4.566 1 93.81 39 HIS B CA 1
ATOM 1458 C C . HIS B 1 39 ? 7.234 -21.734 -5.262 1 93.81 39 HIS B C 1
ATOM 1460 O O . HIS B 1 39 ? 8.391 -21.547 -4.863 1 93.81 39 HIS B O 1
ATOM 1466 N N . SER B 1 40 ? 6.934 -22.547 -6.273 1 92.44 40 SER B N 1
ATOM 1467 C CA . SER B 1 40 ? 7.965 -23.078 -7.16 1 92.44 40 SER B CA 1
ATOM 1468 C C . SER B 1 40 ? 8.625 -21.953 -7.969 1 92.44 40 SER B C 1
ATOM 1470 O O . SER B 1 40 ? 8.07 -20.859 -8.086 1 92.44 40 SER B O 1
ATOM 1472 N N . HIS B 1 41 ? 9.797 -22.188 -8.461 1 93.62 41 HIS B N 1
ATOM 1473 C CA . HIS B 1 41 ? 10.531 -21.125 -9.141 1 93.62 41 HIS B CA 1
ATOM 1474 C C . HIS B 1 41 ? 9.789 -20.656 -10.391 1 93.62 41 HIS B C 1
ATOM 1476 O O . HIS B 1 41 ? 9.797 -19.469 -10.711 1 93.62 41 HIS B O 1
ATOM 1482 N N . GLY B 1 42 ? 9.141 -21.656 -11.117 1 91.44 42 GLY B N 1
ATOM 1483 C CA . GLY B 1 42 ? 8.352 -21.25 -12.273 1 91.44 42 GLY B CA 1
ATOM 1484 C C . GLY B 1 42 ? 7.199 -20.328 -11.914 1 91.44 42 GLY B C 1
ATOM 1485 O O . GLY B 1 42 ? 6.926 -19.359 -12.625 1 91.44 42 GLY B O 1
ATOM 1486 N N . CYS B 1 43 ? 6.613 -20.578 -10.789 1 91.06 43 CYS B N 1
ATOM 1487 C CA . CYS B 1 43 ? 5.48 -19.781 -10.328 1 91.06 43 CYS B CA 1
ATOM 1488 C C . CYS B 1 43 ? 5.938 -18.406 -9.867 1 91.06 43 CYS B C 1
ATOM 1490 O O . CYS B 1 43 ? 5.273 -17.406 -10.141 1 91.06 43 CYS B O 1
ATOM 1492 N N . ILE B 1 44 ? 7.023 -18.375 -9.203 1 95.81 44 ILE B N 1
ATOM 1493 C CA . ILE B 1 44 ? 7.59 -17.109 -8.766 1 95.81 44 ILE B CA 1
ATOM 1494 C C . ILE B 1 44 ? 7.789 -16.188 -9.969 1 95.81 44 ILE B C 1
ATOM 1496 O O . ILE B 1 44 ? 7.355 -15.031 -9.953 1 95.81 44 ILE B O 1
ATOM 1500 N N . LEU B 1 45 ? 8.391 -16.703 -11.008 1 96.56 45 LEU B N 1
ATOM 1501 C CA . LEU B 1 45 ? 8.719 -15.93 -12.195 1 96.56 45 LEU B CA 1
ATOM 1502 C C . LEU B 1 45 ? 7.449 -15.43 -12.883 1 96.56 45 LEU B C 1
ATOM 1504 O O . LEU B 1 45 ? 7.391 -14.289 -13.336 1 96.56 45 LEU B O 1
ATOM 1508 N N . LYS B 1 46 ? 6.488 -16.25 -12.883 1 94.25 46 LYS B N 1
ATOM 1509 C CA . LYS B 1 46 ? 5.234 -15.859 -13.523 1 94.25 46 LYS B CA 1
ATOM 1510 C C . LYS B 1 46 ? 4.547 -14.742 -12.734 1 94.25 46 LYS B C 1
ATOM 1512 O O . LYS B 1 46 ? 4.09 -13.758 -13.312 1 94.25 46 LYS B O 1
ATOM 1517 N N . ILE B 1 47 ? 4.48 -14.898 -11.43 1 94.81 47 ILE B N 1
ATOM 1518 C CA . ILE B 1 47 ? 3.842 -13.898 -10.578 1 94.81 47 ILE B CA 1
ATOM 1519 C C . ILE B 1 47 ? 4.578 -12.57 -10.703 1 94.81 47 ILE B C 1
ATOM 1521 O O . ILE B 1 47 ? 3.953 -11.523 -10.898 1 94.81 47 ILE B O 1
ATOM 1525 N N . LEU B 1 48 ? 5.875 -12.617 -10.625 1 96.44 48 LEU B N 1
ATOM 1526 C CA . LEU B 1 48 ? 6.684 -11.406 -10.703 1 96.44 48 LEU B CA 1
ATOM 1527 C C . LEU B 1 48 ? 6.477 -10.695 -12.039 1 96.44 48 LEU B C 1
ATOM 1529 O O . LEU B 1 48 ? 6.328 -9.477 -12.078 1 96.44 48 LEU B O 1
ATOM 1533 N N . ARG B 1 49 ? 6.492 -11.414 -13.047 1 94.88 49 ARG B N 1
ATOM 1534 C CA . ARG B 1 49 ? 6.34 -10.828 -14.375 1 94.88 49 ARG B CA 1
ATOM 1535 C C . ARG B 1 49 ? 4.988 -10.133 -14.523 1 94.88 49 ARG B C 1
ATOM 1537 O O . ARG B 1 49 ? 4.902 -9.047 -15.102 1 94.88 49 ARG B O 1
ATOM 1544 N N . LEU B 1 50 ? 3.969 -10.695 -13.93 1 93.62 50 LEU B N 1
ATOM 1545 C CA . LEU B 1 50 ? 2.619 -10.164 -14.094 1 93.62 50 LEU B CA 1
ATOM 1546 C C . LEU B 1 50 ? 2.395 -8.961 -13.188 1 93.62 50 LEU B C 1
ATOM 1548 O O . LEU B 1 50 ? 1.601 -8.078 -13.508 1 93.62 50 LEU B O 1
ATOM 1552 N N . GLN B 1 51 ? 3.172 -8.906 -12.156 1 95.5 51 GLN B N 1
ATOM 1553 C CA . GLN B 1 51 ? 2.902 -7.852 -11.18 1 95.5 51 GLN B CA 1
ATOM 1554 C C . GLN B 1 51 ? 3.91 -6.715 -11.305 1 95.5 51 GLN B C 1
ATOM 1556 O O . GLN B 1 51 ? 3.65 -5.598 -10.852 1 95.5 51 GLN B O 1
ATOM 1561 N N . PHE B 1 52 ? 5.035 -6.945 -11.867 1 95.5 52 PHE B N 1
ATOM 1562 C CA . PHE B 1 52 ? 6.16 -6.023 -11.82 1 95.5 52 PHE B CA 1
ATOM 1563 C C . PHE B 1 52 ? 5.781 -4.676 -12.422 1 95.5 52 PHE B C 1
ATOM 1565 O O . PHE B 1 52 ? 5.938 -3.637 -11.773 1 95.5 52 PHE B O 1
ATOM 1572 N N . TRP B 1 53 ? 5.195 -4.656 -13.547 1 93.31 53 TRP B N 1
ATOM 1573 C CA . TRP B 1 53 ? 4.922 -3.408 -14.25 1 93.31 53 TRP B CA 1
ATOM 1574 C C . TRP B 1 53 ? 3.662 -2.742 -13.703 1 93.31 53 TRP B C 1
ATOM 1576 O O . TRP B 1 53 ? 3.516 -1.521 -13.781 1 93.31 53 TRP B O 1
ATOM 1586 N N . ARG B 1 54 ? 2.758 -3.459 -13.156 1 95.88 54 ARG B N 1
ATOM 1587 C CA . ARG B 1 54 ? 1.582 -2.875 -12.523 1 95.88 54 ARG B CA 1
ATOM 1588 C C . ARG B 1 54 ? 1.974 -2.059 -11.297 1 95.88 54 ARG B C 1
ATOM 1590 O O . ARG B 1 54 ? 1.502 -0.933 -11.117 1 95.88 54 ARG B O 1
ATOM 1597 N N . VAL B 1 55 ? 2.869 -2.68 -10.523 1 96.62 55 VAL B N 1
ATOM 1598 C CA . VAL B 1 55 ? 3.385 -1.961 -9.367 1 96.62 55 VAL B CA 1
ATOM 1599 C C . VAL B 1 55 ? 4.238 -0.78 -9.828 1 96.62 55 VAL B C 1
ATOM 1601 O O . VAL B 1 55 ? 4.164 0.307 -9.25 1 96.62 55 VAL B O 1
ATOM 1604 N N . GLY B 1 56 ? 5.023 -0.976 -10.875 1 95.81 56 GLY B N 1
ATOM 1605 C CA . GLY B 1 56 ? 5.816 0.099 -11.445 1 95.81 56 GLY B CA 1
ATOM 1606 C C . GLY B 1 56 ? 4.988 1.305 -11.852 1 95.81 56 GLY B C 1
ATOM 1607 O O . GLY B 1 56 ? 5.422 2.447 -11.672 1 95.81 56 GLY B O 1
ATOM 1608 N N . ARG B 1 57 ? 3.824 1.124 -12.375 1 95.12 57 ARG B N 1
ATOM 1609 C CA . ARG B 1 57 ? 2.945 2.221 -12.773 1 95.12 57 ARG B CA 1
ATOM 1610 C C . ARG B 1 57 ? 2.523 3.049 -11.562 1 95.12 57 ARG B C 1
ATOM 1612 O O . ARG B 1 57 ? 2.463 4.277 -11.641 1 95.12 57 ARG B O 1
ATOM 1619 N N . ILE B 1 58 ? 2.217 2.35 -10.477 1 96.19 58 ILE B N 1
ATOM 1620 C CA . ILE B 1 58 ? 1.873 3.047 -9.242 1 96.19 58 ILE B CA 1
ATOM 1621 C C . ILE B 1 58 ? 3.039 3.93 -8.805 1 96.19 58 ILE B C 1
ATOM 1623 O O . ILE B 1 58 ? 2.861 5.125 -8.555 1 96.19 58 ILE B O 1
ATOM 1627 N N . TYR B 1 59 ? 4.211 3.402 -8.836 1 97.31 59 TYR B N 1
ATOM 1628 C CA . TYR B 1 59 ? 5.398 4.125 -8.391 1 97.31 59 TYR B CA 1
ATOM 1629 C C . TYR B 1 59 ? 5.734 5.266 -9.336 1 97.31 59 TYR B C 1
ATOM 1631 O O . TYR B 1 59 ? 6.02 6.383 -8.898 1 97.31 59 TYR B O 1
ATOM 1639 N N . MET B 1 60 ? 5.672 5.074 -10.633 1 96.44 60 MET B N 1
ATOM 1640 C CA . MET B 1 60 ? 6.078 6.059 -11.633 1 96.44 60 MET B CA 1
ATOM 1641 C C . MET B 1 60 ? 5.102 7.23 -11.664 1 96.44 60 MET B C 1
ATOM 1643 O O . MET B 1 60 ? 5.438 8.305 -12.164 1 96.44 60 MET B O 1
ATOM 1647 N N . THR B 1 61 ? 3.986 6.988 -11.148 1 97.31 61 THR B N 1
ATOM 1648 C CA . THR B 1 61 ? 3.025 8.086 -11.047 1 97.31 61 THR B CA 1
ATOM 1649 C C . THR B 1 61 ? 3.217 8.852 -9.742 1 97.31 61 THR B C 1
ATOM 1651 O O . THR B 1 61 ? 3.324 10.078 -9.75 1 97.31 61 THR B O 1
ATOM 1654 N N . LEU B 1 62 ? 3.369 8.156 -8.664 1 98.69 62 LEU B N 1
ATOM 1655 C CA . LEU B 1 62 ? 3.344 8.773 -7.34 1 98.69 62 LEU B CA 1
ATOM 1656 C C . LEU B 1 62 ? 4.672 9.453 -7.031 1 98.69 62 LEU B C 1
ATOM 1658 O O . LEU B 1 62 ? 4.703 10.492 -6.367 1 98.69 62 LEU B O 1
ATOM 1662 N N . ILE B 1 63 ? 5.781 8.828 -7.508 1 98.88 63 ILE B N 1
ATOM 1663 C CA . ILE B 1 63 ? 7.094 9.383 -7.188 1 98.88 63 ILE B CA 1
ATOM 1664 C C . ILE B 1 63 ? 7.234 10.773 -7.797 1 98.88 63 ILE B C 1
ATOM 1666 O O . ILE B 1 63 ? 7.488 11.75 -7.082 1 98.88 63 ILE B O 1
ATOM 1670 N N . PRO B 1 64 ? 7.031 11.008 -9.062 1 98.75 64 PRO B N 1
ATOM 1671 C CA . PRO B 1 64 ? 7.191 12.352 -9.609 1 98.75 64 PRO B CA 1
ATOM 1672 C C . PRO B 1 64 ? 6.188 13.352 -9.031 1 98.75 64 PRO B C 1
ATOM 1674 O O . PRO B 1 64 ? 6.523 14.516 -8.805 1 98.75 64 PRO B O 1
ATOM 1677 N N . ALA B 1 65 ? 4.934 12.898 -8.812 1 98.69 65 ALA B N 1
ATOM 1678 C CA . ALA B 1 65 ? 3.926 13.805 -8.258 1 98.69 65 ALA B CA 1
ATOM 1679 C C . ALA B 1 65 ? 4.336 14.297 -6.871 1 98.69 65 ALA B C 1
ATOM 1681 O O . ALA B 1 65 ? 4.238 15.492 -6.578 1 98.69 65 ALA B O 1
ATOM 1682 N N . THR B 1 66 ? 4.781 13.398 -6.047 1 98.88 66 THR B N 1
ATOM 1683 C CA . THR B 1 66 ? 5.203 13.727 -4.688 1 98.88 66 THR B CA 1
ATOM 1684 C C . THR B 1 66 ? 6.453 14.609 -4.711 1 98.88 66 THR B C 1
ATOM 1686 O O . THR B 1 66 ? 6.52 15.617 -4.004 1 98.88 66 THR B O 1
ATOM 1689 N N . THR B 1 67 ? 7.422 14.234 -5.52 1 98.88 67 THR B N 1
ATOM 1690 C CA . THR B 1 67 ? 8.672 14.977 -5.645 1 98.88 67 THR B CA 1
ATOM 1691 C C . THR B 1 67 ? 8.406 16.391 -6.145 1 98.88 67 THR B C 1
ATOM 1693 O O . THR B 1 67 ? 8.906 17.359 -5.566 1 98.88 67 THR B O 1
ATOM 1696 N N . ALA B 1 68 ? 7.605 16.5 -7.191 1 98.81 68 ALA B N 1
ATOM 1697 C CA . ALA B 1 68 ? 7.309 17.812 -7.77 1 98.81 68 ALA B CA 1
ATOM 1698 C C . ALA B 1 68 ? 6.602 18.703 -6.754 1 98.81 68 ALA B C 1
ATOM 1700 O O . ALA B 1 68 ? 6.863 19.922 -6.695 1 98.81 68 ALA B O 1
ATOM 1701 N N . SER B 1 69 ? 5.723 18.109 -5.988 1 98.81 69 SER B N 1
ATOM 1702 C CA . SER B 1 69 ? 5.016 18.875 -4.969 1 98.81 69 SER B CA 1
ATOM 1703 C C . SER B 1 69 ? 5.977 19.438 -3.924 1 98.81 69 SER B C 1
ATOM 1705 O O . SER B 1 69 ? 5.891 20.609 -3.547 1 98.81 69 SER B O 1
ATOM 1707 N N . GLY B 1 70 ? 6.906 18.609 -3.463 1 98.62 70 GLY B N 1
ATOM 1708 C CA . GLY B 1 70 ? 7.879 19.047 -2.48 1 98.62 70 GLY B CA 1
ATOM 1709 C C . GLY B 1 70 ? 8.797 20.141 -3.008 1 98.62 70 GLY B C 1
ATOM 1710 O O . GLY B 1 70 ? 9.062 21.125 -2.318 1 98.62 70 GLY B O 1
ATOM 1711 N N . VAL B 1 71 ? 9.242 19.953 -4.195 1 98.56 71 VAL B N 1
ATOM 1712 C CA . VAL B 1 71 ? 10.148 20.922 -4.816 1 98.56 71 VAL B CA 1
ATOM 1713 C C . VAL B 1 71 ? 9.422 22.25 -5.016 1 98.56 71 VAL B C 1
ATOM 1715 O O . VAL B 1 71 ? 9.969 23.312 -4.723 1 98.56 71 VAL B O 1
ATOM 1718 N N . THR B 1 72 ? 8.195 22.219 -5.5 1 98.62 72 THR B N 1
ATOM 1719 C CA . THR B 1 72 ? 7.43 23.438 -5.734 1 98.62 72 THR B CA 1
ATOM 1720 C C . THR B 1 72 ? 7.188 24.188 -4.43 1 98.62 72 THR B C 1
ATOM 1722 O O . THR B 1 72 ? 7.348 25.406 -4.367 1 98.62 72 THR B O 1
ATOM 1725 N N . LEU B 1 73 ? 6.875 23.453 -3.381 1 98.38 73 LEU B N 1
ATOM 1726 C CA . LEU B 1 73 ? 6.672 24.062 -2.072 1 98.38 73 LEU B CA 1
ATOM 1727 C C . LEU B 1 73 ? 7.938 24.781 -1.6 1 98.38 73 LEU B C 1
ATOM 1729 O O . LEU B 1 73 ? 7.875 25.906 -1.1 1 98.38 73 LEU B O 1
ATOM 1733 N N . TYR B 1 74 ? 9.016 24.078 -1.729 1 97.94 74 TYR B N 1
ATOM 1734 C CA . TYR B 1 74 ? 10.289 24.656 -1.319 1 97.94 74 TYR B CA 1
ATOM 1735 C C . TYR B 1 74 ? 10.516 26 -1.981 1 97.94 74 TYR B C 1
ATOM 1737 O O . TYR B 1 74 ? 10.891 26.969 -1.315 1 97.94 74 TYR B O 1
ATOM 1745 N N . PHE B 1 75 ? 10.203 26.141 -3.234 1 97.56 75 PHE B N 1
ATOM 1746 C CA . PHE B 1 75 ? 10.484 27.375 -3.961 1 97.56 75 PHE B CA 1
ATOM 1747 C C . PHE B 1 75 ? 9.445 28.453 -3.641 1 97.56 75 PHE B C 1
ATOM 1749 O O . PHE B 1 75 ? 9.664 29.625 -3.906 1 97.56 75 PHE B O 1
ATOM 1756 N N . MET B 1 76 ? 8.352 28.094 -3.125 1 96.69 76 MET B N 1
ATOM 1757 C CA . MET B 1 76 ? 7.359 29.078 -2.684 1 96.69 76 MET B CA 1
ATOM 1758 C C . MET B 1 76 ? 7.824 29.797 -1.418 1 96.69 76 MET B C 1
ATOM 1760 O O . MET B 1 76 ? 7.543 30.969 -1.23 1 96.69 76 MET B O 1
ATOM 1764 N N . ASP B 1 77 ? 8.445 29.094 -0.524 1 95.69 77 ASP B N 1
ATOM 1765 C CA . ASP B 1 77 ? 8.992 29.625 0.718 1 95.69 77 ASP B CA 1
ATOM 1766 C C . ASP B 1 77 ? 10.109 28.734 1.251 1 95.69 77 ASP B C 1
ATOM 1768 O O . ASP B 1 77 ? 9.867 27.828 2.035 1 95.69 77 ASP B O 1
ATOM 1772 N N . LYS B 1 78 ? 11.266 29.062 0.907 1 96.06 78 LYS B N 1
ATOM 1773 C CA . LYS B 1 78 ? 12.422 28.219 1.162 1 96.06 78 LYS B CA 1
ATOM 1774 C C . LYS B 1 78 ? 12.656 28.031 2.66 1 96.06 78 LYS B C 1
ATOM 1776 O O . LYS B 1 78 ? 13 26.938 3.115 1 96.06 78 LYS B O 1
ATOM 1781 N N . ASP B 1 79 ? 12.438 29 3.486 1 94.62 79 ASP B N 1
ATOM 1782 C CA . ASP B 1 79 ? 12.703 28.953 4.922 1 94.62 79 ASP B CA 1
ATOM 1783 C C . ASP B 1 79 ? 11.68 28.078 5.645 1 94.62 79 ASP B C 1
ATOM 1785 O O . ASP B 1 79 ? 12.039 27.312 6.535 1 94.62 79 ASP B O 1
ATOM 1789 N N . LYS B 1 80 ? 10.531 28.062 5.109 1 94.94 80 LYS B N 1
ATOM 1790 C CA . LYS B 1 80 ? 9.453 27.375 5.797 1 94.94 80 LYS B CA 1
ATOM 1791 C C . LYS B 1 80 ? 9.266 25.953 5.242 1 94.94 80 LYS B C 1
ATOM 1793 O O . LYS B 1 80 ? 8.828 25.062 5.961 1 94.94 80 LYS B O 1
ATOM 1798 N N . ASN B 1 81 ? 9.703 25.766 3.947 1 97.38 81 ASN B N 1
ATOM 1799 C CA . ASN B 1 81 ? 9.273 24.547 3.271 1 97.38 81 ASN B CA 1
ATOM 1800 C C . ASN B 1 81 ? 10.453 23.625 2.963 1 97.38 81 ASN B C 1
ATOM 1802 O O . ASN B 1 81 ? 10.328 22.703 2.154 1 97.38 81 ASN B O 1
ATOM 1806 N N . MET B 1 82 ? 11.57 23.797 3.676 1 97.94 82 MET B N 1
ATOM 1807 C CA . MET B 1 82 ? 12.719 22.922 3.521 1 97.94 82 MET B CA 1
ATOM 1808 C C . MET B 1 82 ? 12.336 21.469 3.789 1 97.94 82 MET B C 1
ATOM 1810 O O . MET B 1 82 ? 12.797 20.562 3.09 1 97.94 82 MET B O 1
ATOM 1814 N N . PRO B 1 83 ? 11.484 21.156 4.77 1 98 83 PRO B N 1
ATOM 1815 C CA . PRO B 1 83 ? 11.109 19.766 5.031 1 98 83 PRO B CA 1
ATOM 1816 C C . PRO B 1 83 ? 10.445 19.094 3.828 1 98 83 PRO B C 1
ATOM 1818 O O . PRO B 1 83 ? 10.648 17.906 3.596 1 98 83 PRO B O 1
ATOM 1821 N N . TYR B 1 84 ? 9.758 19.828 3.09 1 98.62 84 TYR B N 1
ATOM 1822 C CA . TYR B 1 84 ? 9.086 19.266 1.924 1 98.62 84 TYR B CA 1
ATOM 1823 C C . TYR B 1 84 ? 10.086 18.953 0.819 1 98.62 84 TYR B C 1
ATOM 1825 O O . TYR B 1 84 ? 9.93 17.969 0.084 1 98.62 84 TYR B O 1
ATOM 1833 N N . LEU B 1 85 ? 11.102 19.766 0.692 1 98.75 85 LEU B N 1
ATOM 1834 C CA . LEU B 1 85 ? 12.172 19.453 -0.245 1 98.75 85 LEU B CA 1
ATOM 1835 C C . LEU B 1 85 ? 12.898 18.188 0.166 1 98.75 85 LEU B C 1
ATOM 1837 O O . LEU B 1 85 ? 13.195 17.328 -0.676 1 98.75 85 LEU B O 1
ATOM 1841 N N . VAL B 1 86 ? 13.211 18.062 1.396 1 98.81 86 VAL B N 1
ATOM 1842 C CA . VAL B 1 86 ? 13.914 16.891 1.916 1 98.81 86 VAL B CA 1
ATOM 1843 C C . VAL B 1 86 ? 13.094 15.633 1.646 1 98.81 86 VAL B C 1
ATOM 1845 O O . VAL B 1 86 ? 13.602 14.648 1.106 1 98.81 86 VAL B O 1
ATOM 1848 N N . ALA B 1 87 ? 11.781 15.695 1.981 1 98.88 87 ALA B N 1
ATOM 1849 C CA . ALA B 1 87 ? 10.914 14.547 1.766 1 98.88 87 ALA B CA 1
ATOM 1850 C C . ALA B 1 87 ? 10.773 14.234 0.277 1 98.88 87 ALA B C 1
ATOM 1852 O O . ALA B 1 87 ? 10.812 13.07 -0.128 1 98.88 87 ALA B O 1
ATOM 1853 N N . GLY B 1 88 ? 10.578 15.266 -0.501 1 98.75 88 GLY B N 1
ATOM 1854 C CA . GLY B 1 88 ? 10.531 15.07 -1.941 1 98.75 88 GLY B CA 1
ATOM 1855 C C . GLY B 1 88 ? 11.797 14.445 -2.498 1 98.75 88 GLY B C 1
ATOM 1856 O O . GLY B 1 88 ? 11.742 13.602 -3.393 1 98.75 88 GLY B O 1
ATOM 1857 N N . GLY B 1 89 ? 12.922 14.898 -2.002 1 98.81 89 GLY B N 1
ATOM 1858 C CA . GLY B 1 89 ? 14.195 14.328 -2.406 1 98.81 89 GLY B CA 1
ATOM 1859 C C . GLY B 1 89 ? 14.344 12.859 -2.035 1 98.81 89 GLY B C 1
ATOM 1860 O O . GLY B 1 89 ? 14.844 12.062 -2.826 1 98.81 89 GLY B O 1
ATOM 1861 N N . LEU B 1 90 ? 13.945 12.5 -0.838 1 98.88 90 LEU B N 1
ATOM 1862 C CA . LEU B 1 90 ? 13.938 11.102 -0.427 1 98.88 90 LEU B CA 1
ATOM 1863 C C . LEU B 1 90 ? 13.078 10.266 -1.371 1 98.88 90 LEU B C 1
ATOM 1865 O O . LEU B 1 90 ? 13.523 9.219 -1.851 1 98.88 90 LEU B O 1
ATOM 1869 N N . ILE B 1 91 ? 11.891 10.766 -1.693 1 98.94 91 ILE B N 1
ATOM 1870 C CA . ILE B 1 91 ? 10.992 10.039 -2.578 1 98.94 91 ILE B CA 1
ATOM 1871 C C . ILE B 1 91 ? 11.609 9.922 -3.967 1 98.94 91 ILE B C 1
ATOM 1873 O O . ILE B 1 91 ? 11.562 8.852 -4.59 1 98.94 91 ILE B O 1
ATOM 1877 N N . ALA B 1 92 ? 12.234 10.953 -4.43 1 98.88 92 ALA B N 1
ATOM 1878 C CA . ALA B 1 92 ? 12.875 10.953 -5.742 1 98.88 92 ALA B CA 1
ATOM 1879 C C . ALA B 1 92 ? 14 9.914 -5.793 1 98.88 92 ALA B C 1
ATOM 1881 O O . ALA B 1 92 ? 14.258 9.32 -6.844 1 98.88 92 ALA B O 1
ATOM 1882 N N . SER B 1 93 ? 14.664 9.719 -4.73 1 98.81 93 SER B N 1
ATOM 1883 C CA . SER B 1 93 ? 15.812 8.82 -4.695 1 98.81 93 SER B CA 1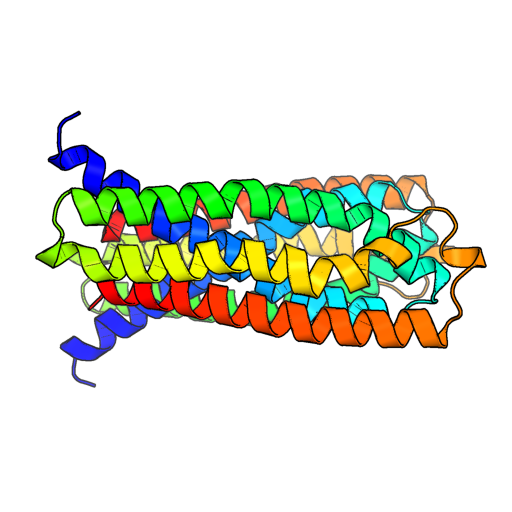
ATOM 1884 C C . SER B 1 93 ? 15.398 7.375 -4.926 1 98.81 93 SER B C 1
ATOM 1886 O O . SER B 1 93 ? 16.234 6.52 -5.227 1 98.81 93 SER B O 1
ATOM 1888 N N . ILE B 1 94 ? 14.109 7.074 -4.832 1 98.75 94 ILE B N 1
ATOM 1889 C CA . ILE B 1 94 ? 13.609 5.723 -5.062 1 98.75 94 ILE B CA 1
ATOM 1890 C C . ILE B 1 94 ? 13.812 5.34 -6.527 1 98.75 94 ILE B C 1
ATOM 1892 O O . ILE B 1 94 ? 14.07 4.176 -6.84 1 98.75 94 ILE B O 1
ATOM 1896 N N . LEU B 1 95 ? 13.789 6.32 -7.406 1 98.12 95 LEU B N 1
ATOM 1897 C CA . LEU B 1 95 ? 13.93 6.047 -8.836 1 98.12 95 LEU B CA 1
ATOM 1898 C C . LEU B 1 95 ? 15.336 5.535 -9.148 1 98.12 95 LEU B C 1
ATOM 1900 O O . LEU B 1 95 ? 15.492 4.477 -9.766 1 98.12 95 LEU B O 1
ATOM 1904 N N . PRO B 1 96 ? 16.391 6.203 -8.727 1 98.06 96 PRO B N 1
ATOM 1905 C CA . PRO B 1 96 ? 17.719 5.652 -9.016 1 98.06 96 PRO B CA 1
ATOM 1906 C C . PRO B 1 96 ? 18 4.359 -8.25 1 98.06 96 PRO B C 1
ATOM 1908 O O . PRO B 1 96 ? 18.719 3.49 -8.75 1 98.06 96 PRO B O 1
ATOM 1911 N N . ILE B 1 97 ? 17.469 4.168 -7.074 1 98.38 97 ILE B N 1
ATOM 1912 C CA . ILE B 1 97 ? 17.594 2.898 -6.367 1 98.38 97 ILE B CA 1
ATOM 1913 C C . ILE B 1 97 ? 16.953 1.784 -7.199 1 98.38 97 ILE B C 1
ATOM 1915 O O . ILE B 1 97 ? 17.547 0.709 -7.352 1 98.38 97 ILE B O 1
ATOM 1919 N N . THR B 1 98 ? 15.859 2.088 -7.719 1 97.31 98 THR B N 1
ATOM 1920 C CA . THR B 1 98 ? 15.156 1.124 -8.555 1 97.31 98 THR B CA 1
ATOM 1921 C C . THR B 1 98 ? 15.945 0.833 -9.828 1 97.31 98 THR B C 1
ATOM 1923 O O . THR B 1 98 ? 16.188 -0.329 -10.164 1 97.31 98 THR B O 1
ATOM 1926 N N . HIS B 1 99 ? 16.406 1.836 -10.484 1 96.94 99 HIS B N 1
ATOM 1927 C CA . HIS B 1 99 ? 17.078 1.68 -11.766 1 96.94 99 HIS B CA 1
ATOM 1928 C C . HIS B 1 99 ? 18.438 0.982 -11.594 1 96.94 99 HIS B C 1
ATOM 1930 O O . HIS B 1 99 ? 18.766 0.08 -12.359 1 96.94 99 HIS B O 1
ATOM 1936 N N . PHE B 1 100 ? 19.156 1.293 -10.539 1 98.06 100 PHE B N 1
ATOM 1937 C CA . PHE B 1 100 ? 20.547 0.837 -10.453 1 98.06 100 PHE B CA 1
ATOM 1938 C C . PHE B 1 100 ? 20.656 -0.39 -9.555 1 98.06 100 PHE B C 1
ATOM 1940 O O . PHE B 1 100 ? 21.578 -1.195 -9.711 1 98.06 100 PHE B O 1
ATOM 1947 N N . LEU B 1 101 ? 19.719 -0.565 -8.672 1 98.25 101 LEU B N 1
ATOM 1948 C CA . LEU B 1 101 ? 19.859 -1.683 -7.746 1 98.25 101 LEU B CA 1
ATOM 1949 C C . LEU B 1 101 ? 18.797 -2.738 -8 1 98.25 101 LEU B C 1
ATOM 1951 O O . LEU B 1 101 ? 19.062 -3.938 -7.926 1 98.25 101 LEU B O 1
ATOM 1955 N N . LEU B 1 102 ? 17.578 -2.354 -8.344 1 98.06 102 LEU B N 1
ATOM 1956 C CA . LEU B 1 102 ? 16.469 -3.297 -8.461 1 98.06 102 LEU B CA 1
ATOM 1957 C C . LEU B 1 102 ? 16.422 -3.9 -9.859 1 98.06 102 LEU B C 1
ATOM 1959 O O . LEU B 1 102 ? 16.281 -5.117 -10.008 1 98.06 102 LEU B O 1
ATOM 1963 N N . MET B 1 103 ? 16.609 -3.125 -10.859 1 97.44 103 MET B N 1
ATOM 1964 C CA . MET B 1 103 ? 16.375 -3.553 -12.234 1 97.44 103 MET B CA 1
ATOM 1965 C C . MET B 1 103 ? 17.406 -4.598 -12.664 1 97.44 103 MET B C 1
ATOM 1967 O O . MET B 1 103 ? 17.062 -5.559 -13.352 1 97.44 103 MET B O 1
ATOM 1971 N N . PRO B 1 104 ? 18.688 -4.484 -12.281 1 98 104 PRO B N 1
ATOM 1972 C CA . PRO B 1 104 ? 19.641 -5.523 -12.672 1 98 104 PRO B CA 1
ATOM 1973 C C . PRO B 1 104 ? 19.266 -6.898 -12.117 1 98 104 PRO B C 1
ATOM 1975 O O . PRO B 1 104 ? 19.578 -7.922 -12.734 1 98 104 PRO B O 1
ATOM 1978 N N . VAL B 1 105 ? 18.562 -6.949 -11.016 1 97.75 105 VAL B N 1
ATOM 1979 C CA . VAL B 1 105 ? 18.141 -8.195 -10.398 1 97.75 105 VAL B CA 1
ATOM 1980 C C . VAL B 1 105 ? 16.828 -8.664 -11.023 1 97.75 105 VAL B C 1
ATOM 1982 O O . VAL B 1 105 ? 16.656 -9.852 -11.297 1 97.75 105 VAL B O 1
ATOM 1985 N N . ALA B 1 106 ? 15.93 -7.734 -11.305 1 97.56 106 ALA B N 1
ATOM 1986 C CA . ALA B 1 106 ? 14.57 -8.039 -11.742 1 97.56 106 ALA B CA 1
ATOM 1987 C C . ALA B 1 106 ? 14.539 -8.359 -13.234 1 97.56 106 ALA B C 1
ATOM 1989 O O . ALA B 1 106 ? 13.781 -9.234 -13.664 1 97.56 106 ALA B O 1
ATOM 1990 N N . ARG B 1 107 ? 15.352 -7.781 -14.016 1 97.12 107 ARG B N 1
ATOM 1991 C CA . ARG B 1 107 ? 15.266 -7.863 -15.469 1 97.12 107 ARG B CA 1
ATOM 1992 C C . ARG B 1 107 ? 15.406 -9.305 -15.945 1 97.12 107 ARG B C 1
ATOM 1994 O O . ARG B 1 107 ? 14.602 -9.781 -16.75 1 97.12 107 ARG B O 1
ATOM 2001 N N . PRO B 1 108 ? 16.359 -10.062 -15.461 1 97.19 108 PRO B N 1
ATOM 2002 C CA . PRO B 1 108 ? 16.469 -11.453 -15.898 1 97.19 108 PRO B CA 1
ATOM 2003 C C . PRO B 1 108 ? 15.242 -12.289 -15.508 1 97.19 108 PRO B C 1
ATOM 2005 O O . PRO B 1 108 ? 14.875 -13.219 -16.234 1 97.19 108 PRO B O 1
ATOM 2008 N N . MET B 1 109 ? 14.648 -11.945 -14.477 1 97.38 109 MET B N 1
ATOM 2009 C CA . MET B 1 109 ? 13.5 -12.703 -13.977 1 97.38 109 MET B CA 1
ATOM 2010 C C . MET B 1 109 ? 12.25 -12.391 -14.781 1 97.38 109 MET B C 1
ATOM 2012 O O . MET B 1 109 ? 11.297 -13.18 -14.789 1 97.38 109 MET B O 1
ATOM 2016 N N . LEU B 1 110 ? 12.242 -11.266 -15.391 1 96.69 110 LEU B N 1
ATOM 2017 C CA . LEU B 1 110 ? 11.039 -10.781 -16.062 1 96.69 110 LEU B CA 1
ATOM 2018 C C . LEU B 1 110 ? 10.984 -11.273 -17.5 1 96.69 110 LEU B C 1
ATOM 2020 O O . LEU B 1 110 ? 9.953 -11.141 -18.172 1 96.69 110 LEU B O 1
ATOM 2024 N N . ARG B 1 111 ? 11.992 -11.898 -17.922 1 95.69 111 ARG B N 1
ATOM 2025 C CA . ARG B 1 111 ? 12.008 -12.406 -19.281 1 95.69 111 ARG B CA 1
ATOM 2026 C C . ARG B 1 111 ? 11.125 -13.641 -19.422 1 95.69 111 ARG B C 1
ATOM 2028 O O . ARG B 1 111 ? 11.094 -14.484 -18.531 1 95.69 111 ARG B O 1
ATOM 2035 N N . PRO B 1 112 ? 10.438 -13.781 -20.562 1 91.62 112 PRO B N 1
ATOM 2036 C CA . PRO B 1 112 ? 9.602 -14.961 -20.766 1 91.62 112 PRO B CA 1
ATOM 2037 C C . PRO B 1 112 ? 10.406 -16.266 -20.719 1 91.62 112 PRO B C 1
ATOM 2039 O O . PRO B 1 112 ? 9.875 -17.297 -20.328 1 91.62 112 PRO B O 1
ATOM 2042 N N . GLU B 1 113 ? 11.688 -16.281 -21.031 1 94.75 113 GLU B N 1
ATOM 2043 C CA . GLU B 1 113 ? 12.531 -17.469 -21.094 1 94.75 113 GLU B CA 1
ATOM 2044 C C . GLU B 1 113 ? 13.188 -17.75 -19.75 1 94.75 113 GLU B C 1
ATOM 2046 O O . GLU B 1 113 ? 13.938 -18.719 -19.609 1 94.75 113 GLU B O 1
ATOM 2051 N N . ALA B 1 114 ? 12.875 -16.984 -18.766 1 95.5 114 ALA B N 1
ATOM 2052 C CA . ALA B 1 114 ? 13.555 -17.094 -17.484 1 95.5 114 ALA B CA 1
ATOM 2053 C C . ALA B 1 114 ? 13.328 -18.469 -16.859 1 95.5 114 ALA B C 1
ATOM 2055 O O . ALA B 1 114 ? 14.227 -19.031 -16.234 1 95.5 114 ALA B O 1
ATOM 2056 N N . LYS B 1 115 ? 12.172 -18.984 -17 1 93.5 115 LYS B N 1
ATOM 2057 C CA . LYS B 1 115 ? 11.844 -20.297 -16.422 1 93.5 115 LYS B CA 1
ATOM 2058 C C . LYS B 1 115 ? 12.797 -21.375 -16.922 1 93.5 115 LYS B C 1
ATOM 2060 O O . LYS B 1 115 ? 13.188 -22.266 -16.156 1 93.5 115 LYS B O 1
ATOM 2065 N N . GLU B 1 116 ? 13.18 -21.297 -18.141 1 95.12 116 GLU B N 1
ATOM 2066 C CA . GLU B 1 116 ? 14.062 -22.281 -18.75 1 95.12 116 GLU B CA 1
ATOM 2067 C C . GLU B 1 116 ? 15.531 -21.953 -18.5 1 95.12 116 GLU B C 1
ATOM 2069 O O . GLU B 1 116 ? 16.375 -22.859 -18.438 1 95.12 116 GLU B O 1
ATOM 2074 N N . GLU B 1 117 ? 15.812 -20.719 -18.266 1 95.19 117 GLU B N 1
ATOM 2075 C CA . GLU B 1 117 ? 17.203 -20.266 -18.266 1 95.19 117 GLU B CA 1
ATOM 2076 C C . GLU B 1 117 ? 17.734 -20.141 -16.844 1 95.19 117 GLU B C 1
ATOM 2078 O O . GLU B 1 117 ? 18.938 -20.234 -16.609 1 95.19 117 GLU B O 1
ATOM 2083 N N . MET B 1 118 ? 16.859 -19.953 -15.953 1 96.62 118 MET B N 1
ATOM 2084 C CA . MET B 1 118 ? 17.312 -19.719 -14.586 1 96.62 118 MET B CA 1
ATOM 2085 C C . MET B 1 118 ? 17.094 -20.953 -13.719 1 96.62 118 MET B C 1
ATOM 2087 O O . MET B 1 118 ? 16.031 -21.562 -13.758 1 96.62 118 MET B O 1
ATOM 2091 N N . THR B 1 119 ? 18.141 -21.203 -12.961 1 96.38 119 THR B N 1
ATOM 2092 C CA . THR B 1 119 ? 18.016 -22.297 -11.992 1 96.38 119 THR B CA 1
ATOM 2093 C C . THR B 1 119 ? 17.188 -21.859 -10.789 1 96.38 119 THR B C 1
ATOM 2095 O O . THR B 1 119 ? 17.031 -20.656 -10.539 1 96.38 119 THR B O 1
ATOM 2098 N N . GLU B 1 120 ? 16.672 -22.828 -10.055 1 96.19 120 GLU B N 1
ATOM 2099 C CA . GLU B 1 120 ? 15.891 -22.547 -8.852 1 96.19 120 GLU B CA 1
ATOM 2100 C C . GLU B 1 120 ? 16.703 -21.734 -7.844 1 96.19 120 GLU B C 1
ATOM 2102 O O . GLU B 1 120 ? 16.188 -20.781 -7.258 1 96.19 120 GLU B O 1
ATOM 2107 N N . ASP B 1 121 ? 17.953 -22.125 -7.68 1 97 121 ASP B N 1
ATOM 2108 C CA . ASP B 1 121 ? 18.812 -21.422 -6.727 1 97 121 ASP B CA 1
ATOM 2109 C C . ASP B 1 121 ? 19 -19.969 -7.129 1 97 121 ASP B C 1
ATOM 2111 O O . ASP B 1 121 ? 19 -19.078 -6.273 1 97 121 ASP B O 1
ATOM 2115 N N . LYS B 1 122 ? 19.172 -19.719 -8.406 1 97.5 122 LYS B N 1
ATOM 2116 C CA . LYS B 1 122 ? 19.359 -18.359 -8.898 1 97.5 122 LYS B CA 1
ATOM 2117 C C . LYS B 1 122 ? 18.109 -17.516 -8.695 1 97.5 122 LYS B C 1
ATOM 2119 O O . LYS B 1 122 ? 18.188 -16.344 -8.336 1 97.5 122 LYS B O 1
ATOM 2124 N N . VAL B 1 123 ? 16.953 -18.125 -8.93 1 97.69 123 VAL B N 1
ATOM 2125 C CA . VAL B 1 123 ? 15.695 -17.422 -8.742 1 97.69 123 VAL B CA 1
ATOM 2126 C C . VAL B 1 123 ? 15.523 -17.047 -7.27 1 97.69 123 VAL B C 1
ATOM 2128 O O . VAL B 1 123 ? 15.195 -15.906 -6.941 1 97.69 123 VAL B O 1
ATOM 2131 N N . ARG B 1 124 ? 15.812 -17.953 -6.387 1 97.12 124 ARG B N 1
ATOM 2132 C CA . ARG B 1 124 ? 15.625 -17.719 -4.957 1 97.12 124 ARG B CA 1
ATOM 2133 C C . ARG B 1 124 ? 16.625 -16.688 -4.43 1 97.12 124 ARG B C 1
ATOM 2135 O O . ARG B 1 124 ? 16.266 -15.844 -3.613 1 97.12 124 ARG B O 1
ATOM 2142 N N . SER B 1 125 ? 17.812 -16.812 -4.934 1 97.5 125 SER B N 1
ATOM 2143 C CA . SER B 1 125 ? 18.812 -15.82 -4.527 1 97.5 125 SER B CA 1
ATOM 2144 C C . SER B 1 125 ? 18.453 -14.43 -5.047 1 97.5 125 SER B C 1
ATOM 2146 O O . SER B 1 125 ? 18.656 -13.43 -4.352 1 97.5 125 SER B O 1
ATOM 2148 N N . SER B 1 126 ? 17.938 -14.352 -6.281 1 97.88 126 SER B N 1
ATOM 2149 C CA . SER B 1 126 ? 17.5 -13.078 -6.844 1 97.88 126 SER B CA 1
ATOM 2150 C C . SER B 1 126 ? 16.312 -12.516 -6.055 1 97.88 126 SER B C 1
ATOM 2152 O O . SER B 1 126 ? 16.234 -11.305 -5.832 1 97.88 126 SER B O 1
ATOM 2154 N N . LEU B 1 127 ? 15.469 -13.383 -5.68 1 97.62 127 LEU B N 1
ATOM 2155 C CA . LEU B 1 127 ? 14.32 -12.961 -4.879 1 97.62 127 LEU B CA 1
ATOM 2156 C C . LEU B 1 127 ? 14.773 -12.375 -3.547 1 97.62 127 LEU B C 1
ATOM 2158 O O . LEU B 1 127 ? 14.219 -11.375 -3.088 1 97.62 127 LEU B O 1
ATOM 2162 N N . ASP B 1 128 ? 15.766 -12.969 -2.938 1 97.75 128 ASP B N 1
ATOM 2163 C CA . ASP B 1 128 ? 16.312 -12.453 -1.688 1 97.75 128 ASP B CA 1
ATOM 2164 C C . ASP B 1 128 ? 16.922 -11.07 -1.89 1 97.75 128 ASP B C 1
ATOM 2166 O O . ASP B 1 128 ? 16.75 -10.18 -1.055 1 97.75 128 ASP B O 1
ATOM 2170 N N . THR B 1 129 ? 17.625 -10.938 -2.975 1 98.31 129 THR B N 1
ATOM 2171 C CA . THR B 1 129 ? 18.219 -9.641 -3.287 1 98.31 129 THR B CA 1
ATOM 2172 C C . THR B 1 129 ? 17.141 -8.602 -3.543 1 98.31 129 THR B C 1
ATOM 2174 O O . THR B 1 129 ? 17.25 -7.453 -3.111 1 98.31 129 THR B O 1
ATOM 2177 N N . LEU B 1 130 ? 16.109 -9.008 -4.227 1 97.81 130 LEU B N 1
ATOM 2178 C CA . LEU B 1 130 ? 14.961 -8.133 -4.449 1 97.81 130 LEU B CA 1
ATOM 2179 C C . LEU B 1 130 ? 14.367 -7.664 -3.125 1 97.81 130 LEU B C 1
ATOM 2181 O O . LEU B 1 130 ? 13.992 -6.496 -2.984 1 97.81 130 LEU B O 1
ATOM 2185 N N . GLY B 1 131 ? 14.281 -8.57 -2.203 1 97.94 131 GLY B N 1
ATOM 2186 C CA . GLY B 1 131 ? 13.781 -8.227 -0.882 1 97.94 131 GLY B CA 1
ATOM 2187 C C . GLY B 1 131 ? 14.641 -7.195 -0.17 1 97.94 131 GLY B C 1
ATOM 2188 O O . GLY B 1 131 ? 14.109 -6.301 0.495 1 97.94 131 GLY B O 1
ATOM 2189 N N . LYS B 1 132 ? 15.93 -7.332 -0.287 1 98.5 132 LYS B N 1
ATOM 2190 C CA . LYS B 1 132 ? 16.844 -6.383 0.334 1 98.5 132 LYS B CA 1
ATOM 2191 C C . LYS B 1 132 ? 16.703 -4.996 -0.277 1 98.5 132 LYS B C 1
ATOM 2193 O O . LYS B 1 132 ? 16.656 -3.996 0.444 1 98.5 132 LYS B O 1
ATOM 2198 N N . VAL B 1 133 ? 16.656 -4.957 -1.575 1 98.56 133 VAL B N 1
ATOM 2199 C CA . VAL B 1 133 ? 16.5 -3.668 -2.242 1 98.56 133 VAL B CA 1
ATOM 2200 C C . VAL B 1 133 ? 15.141 -3.062 -1.896 1 98.56 133 VAL B C 1
ATOM 2202 O O . VAL B 1 133 ? 15.031 -1.856 -1.667 1 98.56 133 VAL B O 1
ATOM 2205 N N . HIS B 1 134 ? 14.125 -3.896 -1.873 1 98.56 134 HIS B N 1
ATOM 2206 C CA . HIS B 1 134 ? 12.789 -3.42 -1.529 1 98.56 134 HIS B CA 1
ATOM 2207 C C . HIS B 1 134 ? 12.742 -2.898 -0.098 1 98.56 134 HIS B C 1
ATOM 2209 O O . HIS B 1 134 ? 12.031 -1.934 0.192 1 98.56 134 HIS B O 1
ATOM 2215 N N . THR B 1 135 ? 13.516 -3.488 0.776 1 98.75 135 THR B N 1
ATOM 2216 C CA . THR B 1 135 ? 13.602 -2.996 2.146 1 98.75 135 THR B CA 1
ATOM 2217 C C . THR B 1 135 ? 14.133 -1.567 2.178 1 98.75 135 THR B C 1
ATOM 2219 O O . THR B 1 135 ? 13.617 -0.723 2.912 1 98.75 135 THR B O 1
ATOM 2222 N N . ILE B 1 136 ? 15.125 -1.306 1.398 1 98.75 136 ILE B N 1
ATOM 2223 C CA . ILE B 1 136 ? 15.703 0.031 1.32 1 98.75 136 ILE B CA 1
ATOM 2224 C C . ILE B 1 136 ? 14.656 1.018 0.81 1 98.75 136 ILE B C 1
ATOM 2226 O O . ILE B 1 136 ? 14.469 2.086 1.395 1 98.75 136 ILE B O 1
ATOM 2230 N N . ARG B 1 137 ? 13.953 0.657 -0.25 1 98.31 137 ARG B N 1
ATOM 2231 C CA . ARG B 1 137 ? 12.938 1.529 -0.821 1 98.31 137 ARG B CA 1
ATOM 2232 C C . ARG B 1 137 ? 11.805 1.78 0.177 1 98.31 137 ARG B C 1
ATOM 2234 O O . ARG B 1 137 ? 11.305 2.9 0.283 1 98.31 137 ARG B O 1
ATOM 2241 N N . CYS B 1 138 ? 11.461 0.753 0.872 1 98.62 138 CYS B N 1
ATOM 2242 C CA . CYS B 1 138 ? 10.414 0.868 1.878 1 98.62 138 CYS B CA 1
ATOM 2243 C C . CYS B 1 138 ? 10.828 1.824 2.99 1 98.62 138 CYS B C 1
ATOM 2245 O O . CYS B 1 138 ? 10.047 2.682 3.4 1 98.62 138 CYS B O 1
ATOM 2247 N N . LEU B 1 139 ? 12.055 1.712 3.441 1 98.75 139 LEU B N 1
ATOM 2248 C CA . LEU B 1 139 ? 12.555 2.572 4.508 1 98.75 139 LEU B CA 1
ATOM 2249 C C . LEU B 1 139 ? 12.609 4.027 4.055 1 98.75 139 LEU B C 1
ATOM 2251 O O . LEU B 1 139 ? 12.297 4.934 4.828 1 98.75 139 LEU B O 1
ATOM 2255 N N . VAL B 1 140 ? 13.047 4.207 2.848 1 98.88 140 VAL B N 1
ATOM 2256 C CA . VAL B 1 140 ? 13.094 5.559 2.297 1 98.88 140 VAL B CA 1
ATOM 2257 C C . VAL B 1 140 ? 11.688 6.148 2.254 1 98.88 140 VAL B C 1
ATOM 2259 O O . VAL B 1 140 ? 11.469 7.277 2.703 1 98.88 140 VAL B O 1
ATOM 2262 N N . ALA B 1 141 ? 10.734 5.398 1.74 1 98.94 141 ALA B N 1
ATOM 2263 C CA . ALA B 1 141 ? 9.359 5.867 1.628 1 98.94 141 ALA B CA 1
ATOM 2264 C C . ALA B 1 141 ? 8.758 6.141 3.004 1 98.94 141 ALA B C 1
ATOM 2266 O O . ALA B 1 141 ? 8.094 7.16 3.207 1 98.94 141 ALA B O 1
ATOM 2267 N N . MET B 1 142 ? 9.031 5.25 3.93 1 98.88 142 MET B N 1
ATOM 2268 C CA . MET B 1 142 ? 8.523 5.395 5.289 1 98.88 142 MET B CA 1
ATOM 2269 C C . MET B 1 142 ? 9.086 6.648 5.949 1 98.88 142 MET B C 1
ATOM 2271 O O . MET B 1 142 ? 8.359 7.371 6.637 1 98.88 142 MET B O 1
ATOM 2275 N N . SER B 1 143 ? 10.336 6.863 5.773 1 98.88 143 SER B N 1
ATOM 2276 C CA . SER B 1 143 ? 10.977 8.031 6.363 1 98.88 143 SER B CA 1
ATOM 2277 C C . SER B 1 143 ? 10.398 9.328 5.805 1 98.88 143 SER B C 1
ATOM 2279 O O . SER B 1 143 ? 10.117 10.266 6.555 1 98.88 143 SER B O 1
ATOM 2281 N N . ALA B 1 144 ? 10.234 9.344 4.508 1 98.94 144 ALA B N 1
ATOM 2282 C CA . ALA B 1 144 ? 9.68 10.539 3.873 1 98.94 144 ALA B CA 1
ATOM 2283 C C . ALA B 1 144 ? 8.25 10.797 4.344 1 98.94 144 ALA B C 1
ATOM 2285 O O . ALA B 1 144 ? 7.906 11.914 4.723 1 98.94 144 ALA B O 1
ATOM 2286 N N . PHE B 1 145 ? 7.434 9.773 4.309 1 98.94 145 PHE B N 1
ATOM 2287 C CA . PHE B 1 145 ? 6.039 9.875 4.715 1 98.94 145 PHE B CA 1
ATOM 2288 C C . PHE B 1 145 ? 5.926 10.281 6.176 1 98.94 145 PHE B C 1
ATOM 2290 O O . PHE B 1 145 ? 5.207 11.227 6.508 1 98.94 145 PHE B O 1
ATOM 2297 N N . GLY B 1 146 ? 6.656 9.586 7.008 1 98.88 146 GLY B N 1
ATOM 2298 C CA . GLY B 1 146 ? 6.648 9.938 8.422 1 98.88 146 GLY B CA 1
ATOM 2299 C C . GLY B 1 146 ? 7.082 11.367 8.68 1 98.88 146 GLY B C 1
ATOM 2300 O O . GLY B 1 146 ? 6.488 12.055 9.516 1 98.88 146 GLY B O 1
ATOM 2301 N N . TYR B 1 147 ? 8.109 11.789 8 1 98.88 147 TYR B N 1
ATOM 2302 C CA . TYR B 1 147 ? 8.641 13.141 8.188 1 98.88 147 TYR B CA 1
ATOM 2303 C C . TYR B 1 147 ? 7.613 14.188 7.766 1 98.88 147 TYR B C 1
ATOM 2305 O O . TYR B 1 147 ? 7.43 15.195 8.445 1 98.88 147 TYR B O 1
ATOM 2313 N N . LEU B 1 148 ? 6.953 13.961 6.637 1 98.88 148 LEU B N 1
ATOM 2314 C CA . LEU B 1 148 ? 5.938 14.891 6.168 1 98.88 148 LEU B CA 1
ATOM 2315 C C . LEU B 1 148 ? 4.797 15.008 7.172 1 98.88 148 LEU B C 1
ATOM 2317 O O . LEU B 1 148 ? 4.355 16.109 7.496 1 98.88 148 LEU B O 1
ATOM 2321 N N . VAL B 1 149 ? 4.336 13.875 7.645 1 98.88 149 VAL B N 1
ATOM 2322 C CA . VAL B 1 149 ? 3.227 13.891 8.594 1 98.88 149 VAL B CA 1
ATOM 2323 C C . VAL B 1 149 ? 3.662 14.57 9.891 1 98.88 149 VAL B C 1
ATOM 2325 O O . VAL B 1 149 ? 2.91 15.359 10.461 1 98.88 149 VAL B O 1
ATOM 2328 N N . TYR B 1 150 ? 4.859 14.289 10.312 1 98.69 150 TYR B N 1
ATOM 2329 C CA . TYR B 1 150 ? 5.398 14.93 11.508 1 98.69 150 TYR B CA 1
ATOM 2330 C C . TYR B 1 150 ? 5.375 16.453 11.375 1 98.69 150 TYR B C 1
ATOM 2332 O O . TYR B 1 150 ? 5.012 17.156 12.32 1 98.69 150 TYR B O 1
ATOM 2340 N N . GLN B 1 151 ? 5.742 16.953 10.242 1 98 151 GLN B N 1
ATOM 2341 C CA . GLN B 1 151 ? 5.781 18.406 10.016 1 98 151 GLN B CA 1
ATOM 2342 C C . GLN B 1 151 ? 4.387 19.016 10.125 1 98 151 GLN B C 1
ATOM 2344 O O . GLN B 1 151 ? 4.246 20.188 10.484 1 98 151 GLN B O 1
ATOM 2349 N N . LEU B 1 152 ? 3.408 18.203 9.844 1 97.75 152 LEU B N 1
ATOM 2350 C CA . LEU B 1 152 ? 2.049 18.734 9.82 1 97.75 152 LEU B CA 1
ATOM 2351 C C . LEU B 1 152 ? 1.414 18.672 11.211 1 97.75 152 LEU B C 1
ATOM 2353 O O . LEU B 1 152 ? 0.527 19.453 11.531 1 97.75 152 LEU B O 1
ATOM 2357 N N . VAL B 1 153 ? 1.863 17.75 12 1 97.31 153 VAL B N 1
ATOM 2358 C CA . VAL B 1 153 ? 1.124 17.531 13.234 1 97.31 153 VAL B CA 1
ATOM 2359 C C . VAL B 1 153 ? 1.882 18.141 14.414 1 97.31 153 VAL B C 1
ATOM 2361 O O . VAL B 1 153 ? 1.33 18.297 15.5 1 97.31 153 VAL B O 1
ATOM 2364 N N . LYS B 1 154 ? 3.125 18.531 14.289 1 92.5 154 LYS B N 1
ATOM 2365 C CA . LYS B 1 154 ? 3.936 19.047 15.391 1 92.5 154 LYS B CA 1
ATOM 2366 C C . LYS B 1 154 ? 3.449 20.406 15.852 1 92.5 154 LYS B C 1
ATOM 2368 O O . LYS B 1 154 ? 2.785 21.125 15.094 1 92.5 154 LYS B O 1
#

Secondary structure (DSSP, 8-state):
--HHHHHHHHHHHHHHHHHHHHHHHHHIIIIIHHHHTTS-HHHHHHHHHHHHHHHHHHHHHHHHHHHHHHHHHHHH-HHHHHHHHHHHHHHHTHHHHIIIIIHHHHHHHHSTTHHHHS-HHHHHHHHHHHHHHHHHHHHHHHHHHHHHHHHHH-/--HHHHHHHHHHHHHHHHHHHHHHHHHIIIIIHHHHTTS-HHHHHHHHHHHHHHHHHHHHHHHHHHHHHHHHHHHH-HHHHHHHHHHHHHHHTHHHHIIIIIHHHHHHHHSTTHHHHS-HHHHHHHHHHHHHHHHHHHHHHHHHHHHHHHHHH-

Sequence (308 aa):
MDADKIAPALKFTAVVGSGLLTGSSVKGLFADLPSLKEHSHGCILKILRLQFWRVGRIYMTLIPATTASGVTLYFMDKDKNMPYLVAGGLIASILPITHFLLMPVARPMLRPEAKEEMTEDKVRSSLDTLGKVHTIRCLVAMSAFGYLVYQLVKMDADKIAPALKFTAVVGSGLLTGSSVKGLFADLPSLKEHSHGCILKILRLQFWRVGRIYMTLIPATTASGVTLYFMDKDKNMPYLVAGGLIASILPITHFLLMPVARPMLRPEAKEEMTEDKVRSSLDTLGKVHTIRCLVAMSAFGYLVYQLVK

Foldseek 3Di:
DPPVPLLVVLLVLLLVLLVVQLVLLVCCLPPVLVVLLPDFLVVSLVVCLVCVVVVVVSLVVSLCSNLVSLVVNCVVPVVLRVLSNVLNVLSNVLVVLCVPQVCVLSVLSNDPCNVVVPDRVSSNVSSVSNSVSSVVNSVSSCVSNVSSVVSVPD/DPPVPLLVVLLVLLLVLLVVQLVLLVCCLPPVLVVLLPDFLVVSLVVCLVCVVVVVVSLVVSLCSNLVSLVVNCVVPVVLRVLSNVLNVLSNVLVVLCVPQVCVLSVLSNDPCNVVVPDRVSSNVSSVSNSVSSVVNSVSSVVSNVSSVVSVPD